Protein AF-0000000076753065 (afdb_homodimer)

Foldseek 3Di:
DDPVQLVLLLVLLVVLQVVLVVCLVPVPVLLVQLLVVLCVVCVVPVVRDNRSSVVSNVLSVLSNVLSVCSSVPHQLQVSLVSPLVSVVSSLQPDQPPPVPDDPVVSVVSVVSNVVNVVSNVSSVCSNPPPVPPPDVVNVVVVVVVVVVVVVVVVVVVVVVVVVVVVVVVVVVVVVVVVVVVVPPDD/DDPVQLVLLLVLLVVLQVVLVVCLVPVPVLLVQLLVVLCVVCVVPVVRDNRSSVVSNVLSVLSNVLSVCSSVPHQLQVSLVSPLVSVVSSLQPDQPPPVPDDPVVSVVSPVSNVVNVVSNVSSVCSNPPPVPCPDVVNVVVVVVVVVVVVVVVVVVVVVVVVVVVVVVVVVVVVVVVVVVVVPPDD

pLDDT: mean 75.49, std 18.06, range [36.44, 98.12]

Radius of gyration: 35.24 Å; Cα contacts (8 Å, |Δi|>4): 414; chains: 2; bounding box: 66×124×81 Å

InterPro domains:
  IPR032808 DoxX family [PF07681] (6-90)

Secondary structure (DSSP, 8-state):
--HHHHHHHHHHHHHHHHHHHHHHH-HHHHHHHHHHHHHHHHHH-TTS-S-HHHHHHHHHHHHHHHHHHHHTTSSHHHHHHHHHHHTIIIIIS-----TT--HHHHHHHHHHHHHHHHHHHHHHHHHH--TT---HHHHHHHHHHHHHHHHHHHHHHHHHHHHHHHHHHHHHHHHHHHHHHHHS--/--HHHHHHHHHHHHHHHHHHHHHHH-HHHHHHHHHHHHHHHHHH-TTS-S-HHHHHHHHHHHHHHHHHHHHTTSSHHHHHHHHHHHTIIIIIS-----TT--HHHHHHHHHHHHHHHHHHHHHHHHHH--TT---HHHHHHHHHHHHHHHHHHHHHHHHHHHHHHHHHHHHHHHHHHHHHHHHS--

Sequence (372 aa):
MTPVRFAARTLLGYTFVRGGYAALRDPGESAEAVRPLVERVANQFPSVPKDPTTVVRATAAVQILAGTALAFGRAPRLSALLLAGSLVPAGGILPHKSADASPETKARQRAEFEKNLAVLGGLVLAAVDTQGRPSISWRARRAAKSARKSTEYAAKSARKSTEHAAKSARKSTEHAAKLAREKLPVMTPVRFAARTLLGYTFVRGGYAALRDPGESAEAVRPLVERVANQFPSVPKDPTTVVRATAAVQILAGTALAFGRAPRLSALLLAGSLVPAGGILPHKSADASPETKARQRAEFEKNLAVLGGLVLAAVDTQGRPSISWRARRAAKSARKSTEYAAKSARKSTEHAAKSARKSTEHAAKLAREKLPV

Organism: NCBI:txid927661

Solvent-accessible surface area (backbone atoms only — not comparable to full-atom values): 18496 Å² total; per-residue (Å²): 123,53,70,67,57,39,51,17,30,30,33,36,12,46,33,35,26,52,50,14,50,49,33,62,75,50,37,65,67,57,16,64,66,23,34,68,58,34,51,54,44,24,72,75,36,76,87,43,72,75,44,34,53,58,51,44,42,53,45,16,53,47,22,32,53,28,13,51,30,26,29,70,60,47,58,32,46,61,19,26,50,54,45,52,58,49,42,56,63,73,45,32,72,56,76,74,74,54,87,80,56,51,73,65,56,51,52,50,51,51,51,46,24,35,50,43,38,17,35,43,13,19,32,50,46,47,35,65,53,56,64,86,53,49,57,74,56,40,52,46,43,47,49,44,45,49,46,44,47,48,47,46,49,48,48,49,50,48,49,49,52,51,51,50,49,49,52,49,51,52,50,51,49,52,51,50,50,52,51,51,60,65,66,45,73,128,123,54,70,67,57,41,51,18,30,30,32,37,12,46,33,35,26,52,51,14,50,52,34,61,75,50,36,64,68,57,17,65,66,23,32,66,58,36,53,54,46,24,72,74,37,75,85,43,71,75,44,34,54,58,50,44,41,51,44,16,51,47,22,33,52,27,15,52,31,26,29,70,59,47,56,31,45,60,18,26,50,53,46,51,58,48,41,56,65,72,43,31,73,56,73,75,75,54,87,80,56,51,71,64,54,52,52,50,52,50,50,46,24,34,51,42,38,17,34,42,13,21,31,50,47,46,34,64,54,56,66,85,55,49,58,75,56,37,53,46,43,46,50,44,45,50,48,44,48,48,46,46,49,48,47,49,48,49,50,49,51,50,50,51,51,50,51,51,50,52,50,52,50,52,50,50,51,52,52,50,60,64,67,46,71,127

Nearest PDB structures (foldseek):
  8qad-assembly1_A  TM=2.846E-01  e=5.645E+00  synthetic construct
  8qad-assembly1_A  TM=2.834E-01  e=5.286E+00  synthetic construct

Structure (mmCIF, N/CA/C/O backbone):
data_AF-0000000076753065-model_v1
#
loop_
_entity.id
_entity.type
_entity.pdbx_description
1 polymer 'Putative membrane protein'
#
loop_
_atom_site.group_PDB
_atom_site.id
_atom_site.type_symbol
_atom_site.label_atom_id
_atom_site.label_alt_id
_atom_site.label_comp_id
_atom_site.label_asym_id
_atom_site.label_entity_id
_atom_site.label_seq_id
_atom_site.pdbx_PDB_ins_code
_atom_site.Cartn_x
_atom_site.Cartn_y
_atom_site.Cartn_z
_atom_site.occupancy
_atom_site.B_iso_or_equiv
_atom_site.auth_seq_id
_atom_site.auth_comp_id
_atom_site.auth_asym_id
_atom_site.auth_atom_id
_atom_site.pdbx_PDB_model_num
ATOM 1 N N . MET A 1 1 ? 3.734 -12.461 -17.672 1 76.5 1 MET A N 1
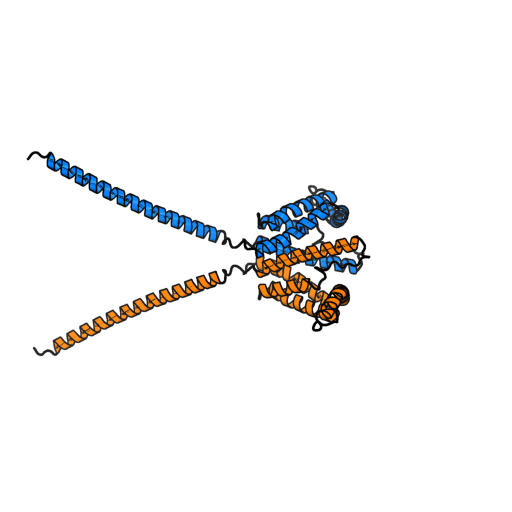ATOM 2 C CA . MET A 1 1 ? 3.025 -11.781 -16.594 1 76.5 1 MET A CA 1
ATOM 3 C C . MET A 1 1 ? 1.611 -11.406 -17.016 1 76.5 1 MET A C 1
ATOM 5 O O . MET A 1 1 ? 1.38 -11.07 -18.172 1 76.5 1 MET A O 1
ATOM 9 N N . THR A 1 2 ? 0.683 -11.594 -16.203 1 86.75 2 THR A N 1
ATOM 10 C CA . THR A 1 2 ? -0.692 -11.227 -16.516 1 86.75 2 THR A CA 1
ATOM 11 C C . THR A 1 2 ? -0.874 -9.711 -16.453 1 86.75 2 THR A C 1
ATOM 13 O O . THR A 1 2 ? -0.133 -9.023 -15.75 1 86.75 2 THR A O 1
ATOM 16 N N . PRO A 1 3 ? -1.809 -9.188 -17.219 1 91.62 3 PRO A N 1
ATOM 17 C CA . PRO A 1 3 ? -2.064 -7.746 -17.188 1 91.62 3 PRO A CA 1
ATOM 18 C C . PRO A 1 3 ? -2.402 -7.23 -15.797 1 91.62 3 PRO A C 1
ATOM 20 O O . PRO A 1 3 ? -2.047 -6.102 -15.445 1 91.62 3 PRO A O 1
ATOM 23 N N . VAL A 1 4 ? -3.117 -8.008 -15.055 1 91.31 4 VAL A N 1
ATOM 24 C CA . VAL A 1 4 ? -3.514 -7.594 -13.711 1 91.31 4 VAL A CA 1
ATOM 25 C C . VAL A 1 4 ? -2.275 -7.445 -12.828 1 91.31 4 VAL A C 1
ATOM 27 O O . VAL A 1 4 ? -2.162 -6.484 -12.062 1 91.31 4 VAL A O 1
ATOM 30 N N . ARG A 1 5 ? -1.361 -8.359 -12.945 1 90.25 5 ARG A N 1
ATOM 31 C CA . ARG A 1 5 ? -0.13 -8.297 -12.164 1 90.25 5 ARG A CA 1
ATOM 32 C C . ARG A 1 5 ? 0.736 -7.117 -12.609 1 90.25 5 ARG A C 1
ATOM 34 O O . ARG A 1 5 ? 1.355 -6.453 -11.773 1 90.25 5 ARG A O 1
ATOM 41 N N . PHE A 1 6 ? 0.744 -6.949 -13.891 1 91.56 6 PHE A N 1
ATOM 42 C CA . PHE A 1 6 ? 1.472 -5.801 -14.406 1 91.56 6 PHE A CA 1
ATOM 43 C C . PHE A 1 6 ? 0.87 -4.5 -13.891 1 91.56 6 PHE A C 1
ATOM 45 O O . PHE A 1 6 ? 1.598 -3.596 -13.469 1 91.56 6 PHE A O 1
ATOM 52 N N . ALA A 1 7 ? -0.456 -4.367 -13.891 1 95.31 7 ALA A N 1
ATOM 53 C CA . ALA A 1 7 ? -1.135 -3.172 -13.398 1 95.31 7 ALA A CA 1
ATOM 54 C C . ALA A 1 7 ? -0.849 -2.949 -11.914 1 95.31 7 ALA A C 1
ATOM 56 O O . ALA A 1 7 ? -0.597 -1.82 -11.484 1 95.31 7 ALA A O 1
ATOM 57 N N . ALA A 1 8 ? -0.896 -4.047 -11.203 1 95.56 8 ALA A N 1
ATOM 58 C CA . ALA A 1 8 ? -0.668 -3.967 -9.766 1 95.56 8 ALA A CA 1
ATOM 59 C C . ALA A 1 8 ? 0.748 -3.486 -9.461 1 95.56 8 ALA A C 1
ATOM 61 O O . ALA A 1 8 ? 0.94 -2.584 -8.641 1 95.56 8 ALA A O 1
ATOM 62 N N . ARG A 1 9 ? 1.733 -3.996 -10.125 1 95.19 9 ARG A N 1
ATOM 63 C CA . ARG A 1 9 ? 3.127 -3.621 -9.906 1 95.19 9 ARG A CA 1
ATOM 64 C C . ARG A 1 9 ? 3.389 -2.191 -10.367 1 95.19 9 ARG A C 1
ATOM 66 O O . ARG A 1 9 ? 4.188 -1.475 -9.758 1 95.19 9 ARG A O 1
ATOM 73 N N . THR A 1 10 ? 2.74 -1.887 -11.438 1 96.56 10 THR A N 1
ATOM 74 C CA . THR A 1 10 ? 2.891 -0.524 -11.938 1 96.56 10 THR A CA 1
ATOM 75 C C . THR A 1 10 ? 2.33 0.483 -10.938 1 96.56 10 THR A C 1
ATOM 77 O O . THR A 1 10 ? 2.914 1.55 -10.734 1 96.56 10 THR A O 1
ATOM 80 N N . LEU A 1 11 ? 1.157 0.172 -10.398 1 96.25 11 LEU A N 1
ATOM 81 C CA . LEU A 1 11 ? 0.579 1.056 -9.391 1 96.25 11 LEU A CA 1
ATOM 82 C C . LEU A 1 11 ? 1.528 1.228 -8.203 1 96.25 11 LEU A C 1
ATOM 84 O O . LEU A 1 11 ? 1.752 2.35 -7.742 1 96.25 11 LEU A O 1
ATOM 88 N N . LEU A 1 12 ? 2.107 0.085 -7.723 1 95.94 12 LEU A N 1
ATOM 89 C CA . LEU A 1 12 ? 3.062 0.116 -6.617 1 95.94 12 LEU A CA 1
ATOM 90 C C . LEU A 1 12 ? 4.309 0.909 -7 1 95.94 12 LEU A C 1
ATOM 92 O O . LEU A 1 12 ? 4.719 1.814 -6.27 1 95.94 12 LEU A O 1
ATOM 96 N N . GLY A 1 13 ? 4.879 0.553 -8.172 1 96.94 13 GLY A N 1
ATOM 97 C CA . GLY A 1 13 ? 6.098 1.203 -8.625 1 96.94 13 GLY A CA 1
ATOM 98 C C . GLY A 1 13 ? 5.922 2.686 -8.891 1 96.94 13 GLY A C 1
ATOM 99 O O . GLY A 1 13 ? 6.801 3.49 -8.578 1 96.94 13 GLY A O 1
ATOM 100 N N . TYR A 1 14 ? 4.797 3.059 -9.469 1 96.12 14 TYR A N 1
ATOM 101 C CA . TYR A 1 14 ? 4.508 4.438 -9.844 1 96.12 14 TYR A CA 1
ATOM 102 C C . TYR A 1 14 ? 4.562 5.355 -8.625 1 96.12 14 TYR A C 1
ATOM 104 O O . TYR A 1 14 ? 5.105 6.461 -8.695 1 96.12 14 TYR A O 1
ATOM 112 N N . THR A 1 15 ? 3.967 4.949 -7.547 1 94.19 15 THR A N 1
ATOM 113 C CA . THR A 1 15 ? 3.928 5.75 -6.328 1 94.19 15 THR A CA 1
ATOM 114 C C . THR A 1 15 ? 5.336 6.105 -5.867 1 94.19 15 THR A C 1
ATOM 116 O O . THR A 1 15 ? 5.602 7.246 -5.48 1 94.19 15 THR A O 1
ATOM 119 N N . PHE A 1 16 ? 6.242 5.145 -5.914 1 95.56 16 PHE A N 1
ATOM 120 C CA . PHE A 1 16 ? 7.613 5.383 -5.48 1 95.56 16 PHE A CA 1
ATOM 121 C C . PHE A 1 16 ? 8.359 6.234 -6.5 1 95.56 16 PHE A C 1
ATOM 123 O O . PHE A 1 16 ? 9.172 7.09 -6.125 1 95.56 16 PHE A O 1
ATOM 130 N N . VAL A 1 17 ? 8.125 5.996 -7.793 1 97 17 VAL A N 1
ATOM 131 C CA . VAL A 1 17 ? 8.781 6.77 -8.844 1 97 17 VAL A CA 1
ATOM 132 C C . VAL A 1 17 ? 8.367 8.234 -8.734 1 97 17 VAL A C 1
ATOM 134 O O . VAL A 1 17 ? 9.219 9.133 -8.781 1 97 17 VAL A O 1
ATOM 137 N N . ARG A 1 18 ? 7.105 8.492 -8.594 1 94.31 18 ARG A N 1
ATOM 138 C CA . ARG A 1 18 ? 6.609 9.859 -8.477 1 94.31 18 ARG A CA 1
ATOM 139 C C . ARG A 1 18 ? 7.137 10.523 -7.207 1 94.31 18 ARG A C 1
ATOM 141 O O . ARG A 1 18 ? 7.543 11.688 -7.238 1 94.31 18 ARG A O 1
ATOM 148 N N . GLY A 1 19 ? 7.031 9.836 -6.074 1 90.44 19 GLY A N 1
ATOM 149 C CA . GLY A 1 19 ? 7.574 10.359 -4.832 1 90.44 19 GLY A CA 1
ATOM 150 C C . GLY A 1 19 ? 9.055 10.672 -4.914 1 90.44 19 GLY A C 1
ATOM 151 O O . GLY A 1 19 ? 9.508 11.711 -4.434 1 90.44 19 GLY A O 1
ATOM 152 N N . GLY A 1 20 ? 9.766 9.695 -5.461 1 92.94 20 GLY A N 1
ATOM 153 C CA . GLY A 1 20 ? 11.188 9.938 -5.656 1 92.94 20 GLY A CA 1
ATOM 154 C C . GLY A 1 20 ? 11.477 11.141 -6.531 1 92.94 20 GLY A C 1
ATOM 155 O O . GLY A 1 20 ? 12.375 11.93 -6.23 1 92.94 20 GLY A O 1
ATOM 156 N N . TYR A 1 21 ? 10.758 11.281 -7.586 1 94.5 21 TYR A N 1
ATOM 157 C CA . TYR A 1 21 ? 10.93 12.422 -8.477 1 94.5 21 TYR A CA 1
ATOM 158 C C . TYR A 1 21 ? 10.656 13.734 -7.75 1 94.5 21 TYR A C 1
ATOM 160 O O . TYR A 1 21 ? 11.406 14.703 -7.898 1 94.5 21 TYR A O 1
ATOM 168 N N . ALA A 1 22 ? 9.562 13.789 -6.977 1 90.31 22 ALA A N 1
ATOM 169 C CA . ALA A 1 22 ? 9.219 14.984 -6.203 1 90.31 22 ALA A CA 1
ATOM 170 C C . ALA A 1 22 ? 10.328 15.328 -5.215 1 90.31 22 ALA A C 1
ATOM 172 O O . ALA A 1 22 ? 10.664 16.5 -5.031 1 90.31 22 ALA A O 1
ATOM 173 N N . ALA A 1 23 ? 10.828 14.297 -4.629 1 89.94 23 ALA A N 1
ATOM 174 C CA . ALA A 1 23 ? 11.883 14.508 -3.641 1 89.94 23 ALA A CA 1
ATOM 175 C C . ALA A 1 23 ? 13.156 15.031 -4.301 1 89.94 23 ALA A C 1
ATOM 177 O O . ALA A 1 23 ? 13.914 15.797 -3.693 1 89.94 23 ALA A O 1
ATOM 178 N N . LEU A 1 24 ? 13.445 14.609 -5.52 1 92.69 24 LEU A N 1
ATOM 179 C CA . LEU A 1 24 ? 14.617 15.094 -6.234 1 92.69 24 LEU A CA 1
ATOM 180 C C . LEU A 1 24 ? 14.445 16.562 -6.629 1 92.69 24 LEU A C 1
ATOM 182 O O . LEU A 1 24 ? 15.406 17.328 -6.617 1 92.69 24 LEU A O 1
ATOM 186 N N . ARG A 1 25 ? 13.211 16.938 -6.887 1 91.38 25 ARG A N 1
ATOM 187 C CA . ARG A 1 25 ? 12.93 18.312 -7.312 1 91.38 25 ARG A CA 1
ATOM 188 C C . ARG A 1 25 ? 12.953 19.266 -6.129 1 91.38 25 ARG A C 1
ATOM 190 O O . ARG A 1 25 ? 13.406 20.406 -6.254 1 91.38 25 ARG A O 1
ATOM 197 N N . ASP A 1 26 ? 12.422 18.844 -4.988 1 89.62 26 ASP A N 1
ATOM 198 C CA . ASP A 1 26 ? 12.391 19.641 -3.766 1 89.62 26 ASP A CA 1
ATOM 199 C C . ASP A 1 26 ? 12.734 18.781 -2.547 1 89.62 26 ASP A C 1
ATOM 201 O O . ASP A 1 26 ? 11.844 18.359 -1.811 1 89.62 26 ASP A O 1
ATOM 205 N N . PRO A 1 27 ? 14.023 18.688 -2.336 1 89.19 27 PRO A N 1
ATOM 206 C CA . PRO A 1 27 ? 14.438 17.797 -1.257 1 89.19 27 PRO A CA 1
ATOM 207 C C . PRO A 1 27 ? 14.281 18.422 0.126 1 89.19 27 PRO A C 1
ATOM 209 O O . PRO A 1 27 ? 14.422 17.734 1.141 1 89.19 27 PRO A O 1
ATOM 212 N N . GLY A 1 28 ? 14.008 19.766 0.18 1 84.38 28 GLY A N 1
ATOM 213 C CA . GLY A 1 28 ? 14.008 20.5 1.437 1 84.38 28 GLY A CA 1
ATOM 214 C C . GLY A 1 28 ? 13.055 19.922 2.467 1 84.38 28 GLY A C 1
ATOM 215 O O . GLY A 1 28 ? 13.461 19.609 3.59 1 84.38 28 GLY A O 1
ATOM 216 N N . GLU A 1 29 ? 11.828 19.719 2.059 1 79.75 29 GLU A N 1
ATOM 217 C CA . GLU A 1 29 ? 10.812 19.219 2.982 1 79.75 29 GLU A CA 1
ATOM 218 C C . GLU A 1 29 ? 11.141 17.797 3.434 1 79.75 29 GLU A C 1
ATOM 220 O O . GLU A 1 29 ? 11.047 17.469 4.621 1 79.75 29 GLU A O 1
ATOM 225 N N . SER A 1 30 ? 11.562 17.016 2.512 1 82.75 30 SER A N 1
ATOM 226 C CA . SER A 1 30 ? 11.906 15.633 2.834 1 82.75 30 SER A CA 1
ATOM 227 C C . SER A 1 30 ? 13.156 15.562 3.705 1 82.75 30 SER A C 1
ATOM 229 O O . SER A 1 30 ? 13.25 14.727 4.602 1 82.75 30 SER A O 1
ATOM 231 N N . ALA A 1 31 ? 14.055 16.438 3.41 1 86.19 31 ALA A N 1
ATOM 232 C CA . ALA A 1 31 ? 15.297 16.453 4.18 1 86.19 31 ALA A CA 1
ATOM 233 C C . ALA A 1 31 ? 15.031 16.828 5.641 1 86.19 31 ALA A C 1
ATOM 235 O O . ALA A 1 31 ? 15.641 16.25 6.551 1 86.19 31 ALA A O 1
ATOM 236 N N . GLU A 1 32 ? 14.18 17.781 5.84 1 81.88 32 GLU A N 1
ATOM 237 C CA . GLU A 1 32 ? 13.828 18.188 7.203 1 81.88 32 GLU A CA 1
ATOM 238 C C . GLU A 1 32 ? 13.141 17.047 7.949 1 81.88 32 GLU A C 1
ATOM 240 O O . GLU A 1 32 ? 13.375 16.859 9.148 1 81.88 32 GLU A O 1
ATOM 245 N N . ALA A 1 33 ? 12.383 16.297 7.215 1 76.75 33 ALA A N 1
ATOM 246 C CA . ALA A 1 33 ? 11.617 15.219 7.832 1 76.75 33 ALA A CA 1
ATOM 247 C C . ALA A 1 33 ? 12.523 14.07 8.258 1 76.75 33 ALA A C 1
ATOM 249 O O . ALA A 1 33 ? 12.266 13.398 9.258 1 76.75 33 ALA A O 1
ATOM 250 N N . VAL A 1 34 ? 13.602 13.883 7.566 1 82.25 34 VAL A N 1
ATOM 251 C CA . VAL A 1 34 ? 14.414 12.703 7.836 1 82.25 34 VAL A CA 1
ATOM 252 C C . VAL A 1 34 ? 15.625 13.094 8.68 1 82.25 34 VAL A C 1
ATOM 254 O O . VAL A 1 34 ? 16.391 12.234 9.117 1 82.25 34 VAL A O 1
ATOM 257 N N . ARG A 1 35 ? 15.789 14.32 8.922 1 83.19 35 ARG A N 1
ATOM 258 C CA . ARG A 1 35 ? 16.969 14.828 9.609 1 83.19 35 ARG A CA 1
ATOM 259 C C . ARG A 1 35 ? 17.203 14.102 10.922 1 83.19 35 ARG A C 1
ATOM 261 O O . ARG A 1 35 ? 18.312 13.656 11.203 1 83.19 35 ARG A O 1
ATOM 268 N N . PRO A 1 36 ? 16.172 13.93 11.719 1 78.38 36 PRO A N 1
ATOM 269 C CA . PRO A 1 36 ? 16.422 13.258 12.992 1 78.38 36 PRO A CA 1
ATOM 270 C C . PRO A 1 36 ? 16.922 11.82 12.812 1 78.38 36 PRO A C 1
ATOM 272 O O . PRO A 1 36 ? 17.781 11.367 13.57 1 78.38 36 PRO A O 1
ATOM 275 N N . LEU A 1 37 ? 16.359 11.141 11.891 1 77.19 37 LEU A N 1
ATOM 276 C CA . LEU A 1 37 ? 16.781 9.766 11.641 1 77.19 37 LEU A CA 1
ATOM 277 C C . LEU A 1 37 ? 18.203 9.727 11.094 1 77.19 37 LEU A C 1
ATOM 279 O O . LEU A 1 37 ? 19 8.875 11.492 1 77.19 37 LEU A O 1
ATOM 283 N N . VAL A 1 38 ? 18.484 10.617 10.219 1 80.94 38 VAL A N 1
ATOM 284 C CA . VAL A 1 38 ? 19.812 10.664 9.609 1 80.94 38 VAL A CA 1
ATOM 285 C C . VAL A 1 38 ? 20.859 10.938 10.688 1 80.94 38 VAL A C 1
ATOM 287 O O . VAL A 1 38 ? 21.922 10.32 10.695 1 80.94 38 VAL A O 1
ATOM 290 N N . GLU A 1 39 ? 20.562 11.828 11.547 1 79.81 39 GLU A N 1
ATOM 291 C CA . GLU A 1 39 ? 21.484 12.172 12.625 1 79.81 39 GLU A CA 1
ATOM 292 C C . GLU A 1 39 ? 21.703 10.984 13.562 1 79.81 39 GLU A C 1
ATOM 294 O O . GLU A 1 39 ? 22.828 10.734 14.008 1 79.81 39 GLU A O 1
ATOM 299 N N . ARG A 1 40 ? 20.656 10.273 13.844 1 76.62 40 ARG A N 1
ATOM 300 C CA . ARG A 1 40 ? 20.766 9.125 14.734 1 76.62 40 ARG A CA 1
ATOM 301 C C . ARG A 1 40 ? 21.625 8.031 14.117 1 76.62 40 ARG A C 1
ATOM 303 O O . ARG A 1 40 ? 22.469 7.441 14.797 1 76.62 40 ARG A O 1
ATOM 310 N N . VAL A 1 41 ? 21.312 7.828 12.883 1 75.75 41 VAL A N 1
ATOM 311 C CA . VAL A 1 41 ? 22.016 6.754 12.203 1 75.75 41 VAL A CA 1
ATOM 312 C C . VAL A 1 41 ? 23.469 7.164 11.969 1 75.75 41 VAL A C 1
ATOM 314 O O . VAL A 1 41 ? 24.375 6.336 12.078 1 75.75 41 VAL A O 1
ATOM 317 N N . ALA A 1 42 ? 23.656 8.391 11.625 1 76.88 42 ALA A N 1
ATOM 318 C CA . ALA A 1 42 ? 25 8.891 11.391 1 76.88 42 ALA A CA 1
ATOM 319 C C . ALA A 1 42 ? 25.859 8.773 12.656 1 76.88 42 ALA A C 1
ATOM 321 O O . ALA A 1 42 ? 27.062 8.57 12.57 1 76.88 42 ALA A O 1
ATOM 322 N N . ASN A 1 43 ? 25.172 8.992 13.742 1 77.25 43 ASN A N 1
ATOM 323 C CA . ASN A 1 43 ? 25.891 8.867 15 1 77.25 43 ASN A CA 1
ATOM 324 C C . ASN A 1 43 ? 26.312 7.426 15.266 1 77.25 43 ASN A C 1
ATOM 326 O O . ASN A 1 43 ? 27.359 7.18 15.867 1 77.25 43 ASN A O 1
ATOM 330 N N . GLN A 1 44 ? 25.469 6.508 14.75 1 72.5 44 GLN A N 1
ATOM 331 C CA . GLN A 1 44 ? 25.75 5.098 14.992 1 72.5 44 GLN A CA 1
ATOM 332 C C . GLN A 1 44 ? 26.656 4.527 13.898 1 72.5 44 GLN A C 1
ATOM 334 O O . GLN A 1 44 ? 27.453 3.623 14.156 1 72.5 44 GLN A O 1
ATOM 339 N N . PHE A 1 45 ? 26.359 5.035 12.711 1 69.69 45 PHE A N 1
ATOM 340 C CA . PHE A 1 45 ? 27.141 4.543 11.586 1 69.69 45 PHE A CA 1
ATOM 341 C C . PHE A 1 45 ? 27.844 5.691 10.867 1 69.69 45 PHE A C 1
ATOM 343 O O . PHE A 1 45 ? 27.234 6.355 10.023 1 69.69 45 PHE A O 1
ATOM 350 N N . PRO A 1 46 ? 29.094 5.867 11.109 1 68.75 46 PRO A N 1
ATOM 351 C CA . PRO A 1 46 ? 29.828 7 10.547 1 68.75 46 PRO A CA 1
ATOM 352 C C . PRO A 1 46 ? 29.922 6.941 9.023 1 68.75 46 PRO A C 1
ATOM 354 O O . PRO A 1 46 ? 30.188 7.961 8.383 1 68.75 46 PRO A O 1
ATOM 357 N N . SER A 1 47 ? 29.688 5.867 8.461 1 69.19 47 SER A N 1
ATOM 358 C CA . SER A 1 47 ? 29.844 5.742 7.02 1 69.19 47 SER A CA 1
ATOM 359 C C . SER A 1 47 ? 28.609 6.277 6.285 1 69.19 47 SER A C 1
ATOM 361 O O . SER A 1 47 ? 28.609 6.379 5.055 1 69.19 47 SER A O 1
ATOM 363 N N . VAL A 1 48 ? 27.594 6.629 7.027 1 63.38 48 VAL A N 1
ATOM 364 C CA . VAL A 1 48 ? 26.375 7.125 6.414 1 63.38 48 VAL A CA 1
ATOM 365 C C . VAL A 1 48 ? 26.469 8.641 6.219 1 63.38 48 VAL A C 1
ATOM 367 O O . VAL A 1 48 ? 26.969 9.352 7.094 1 63.38 48 VAL A O 1
ATOM 370 N N . PRO A 1 49 ? 26.188 9.086 4.969 1 65.75 49 PRO A N 1
ATOM 371 C CA . PRO A 1 49 ? 26.203 10.539 4.758 1 65.75 49 PRO A CA 1
ATOM 372 C C . PRO A 1 49 ? 25.422 11.297 5.82 1 65.75 49 PRO A C 1
ATOM 374 O O . PRO A 1 49 ? 24.328 10.875 6.195 1 65.75 49 PRO A O 1
ATOM 377 N N . LYS A 1 50 ? 26.016 12.305 6.316 1 74.56 50 LYS A N 1
ATOM 378 C CA . LYS A 1 50 ? 25.469 13.07 7.426 1 74.56 50 LYS A CA 1
ATOM 379 C C . LYS A 1 50 ? 24.516 14.156 6.922 1 74.56 50 LYS A C 1
ATOM 381 O O . LYS A 1 50 ? 23.781 14.758 7.707 1 74.56 50 LYS A O 1
ATOM 386 N N . ASP A 1 51 ? 24.453 14.266 5.605 1 86.5 51 ASP A N 1
ATOM 387 C CA . ASP A 1 51 ? 23.609 15.32 5.07 1 86.5 51 ASP A CA 1
ATOM 388 C C . ASP A 1 51 ? 22.234 14.781 4.676 1 86.5 51 ASP A C 1
ATOM 390 O O . ASP A 1 51 ? 22.125 13.938 3.783 1 86.5 51 ASP A O 1
ATOM 394 N N . PRO A 1 52 ? 21.297 15.266 5.266 1 88.56 52 PRO A N 1
ATOM 395 C CA . PRO A 1 52 ? 19.938 14.789 4.977 1 88.56 52 PRO A CA 1
ATOM 396 C C . PRO A 1 52 ? 19.562 14.945 3.508 1 88.56 52 PRO A C 1
ATOM 398 O O . PRO A 1 52 ? 18.828 14.109 2.967 1 88.56 52 PRO A O 1
ATOM 401 N N . THR A 1 53 ? 20.047 15.961 2.947 1 91.06 53 THR A N 1
ATOM 402 C CA . THR A 1 53 ? 19.703 16.188 1.544 1 91.06 53 THR A CA 1
ATOM 403 C C . THR A 1 53 ? 20.297 15.086 0.666 1 91.06 53 THR A C 1
ATOM 405 O O . THR A 1 53 ? 19.656 14.617 -0.271 1 91.06 53 THR A O 1
ATOM 408 N N . THR A 1 54 ? 21.469 14.711 0.978 1 90.62 54 THR A N 1
ATOM 409 C CA . THR A 1 54 ? 22.109 13.641 0.216 1 90.62 54 THR A CA 1
ATOM 410 C C . THR A 1 54 ? 21.375 12.32 0.417 1 90.62 54 THR A C 1
ATOM 412 O O . THR A 1 54 ? 21.219 11.539 -0.527 1 90.62 54 THR A O 1
ATOM 415 N N . VAL A 1 55 ? 21 12.055 1.605 1 89.44 55 VAL A N 1
ATOM 416 C CA . VAL A 1 55 ? 20.281 10.82 1.911 1 89.44 55 VAL A CA 1
ATOM 417 C C . VAL A 1 55 ? 18.953 10.797 1.156 1 89.44 55 VAL A C 1
ATOM 419 O O . VAL A 1 55 ? 18.578 9.766 0.581 1 89.44 55 VAL A O 1
ATOM 422 N N . VAL A 1 56 ? 18.234 11.93 1.109 1 91.31 56 VAL A N 1
ATOM 423 C CA . VAL A 1 56 ? 16.953 12.039 0.42 1 91.31 56 VAL A CA 1
ATOM 424 C C . VAL A 1 56 ? 17.156 11.82 -1.078 1 91.31 56 VAL A C 1
ATOM 426 O O . VAL A 1 56 ? 16.375 11.102 -1.716 1 91.31 56 VAL A O 1
ATOM 429 N N . ARG A 1 57 ? 18.203 12.375 -1.631 1 93.56 57 ARG A N 1
ATOM 430 C CA . ARG A 1 57 ? 18.453 12.242 -3.062 1 93.56 57 ARG A CA 1
ATOM 431 C C . ARG A 1 57 ? 18.812 10.805 -3.426 1 93.56 57 ARG A C 1
ATOM 433 O O . ARG A 1 57 ? 18.391 10.297 -4.469 1 93.56 57 ARG A O 1
ATOM 440 N N . ALA A 1 58 ? 19.641 10.219 -2.594 1 92.94 58 ALA A N 1
ATOM 441 C CA . ALA A 1 58 ? 20 8.82 -2.826 1 92.94 58 ALA A CA 1
ATOM 442 C C . ALA A 1 58 ? 18.766 7.918 -2.75 1 92.94 58 ALA A C 1
ATOM 444 O O . ALA A 1 58 ? 18.594 7.035 -3.59 1 92.94 58 ALA A O 1
ATOM 445 N N . THR A 1 59 ? 18 8.133 -1.733 1 93.5 59 THR A N 1
ATOM 446 C CA . THR A 1 59 ? 16.766 7.355 -1.571 1 93.5 59 THR A CA 1
ATOM 447 C C . THR A 1 59 ? 15.836 7.566 -2.76 1 93.5 59 THR A C 1
ATOM 449 O O . THR A 1 59 ? 15.227 6.613 -3.25 1 93.5 59 THR A O 1
ATOM 452 N N . ALA A 1 60 ? 15.727 8.805 -3.184 1 95.31 60 ALA A N 1
ATOM 453 C CA . ALA A 1 60 ? 14.891 9.133 -4.336 1 95.31 60 ALA A CA 1
ATOM 454 C C . ALA A 1 60 ? 15.359 8.383 -5.582 1 95.31 60 ALA A C 1
ATOM 456 O O . ALA A 1 60 ? 14.539 7.855 -6.336 1 95.31 60 ALA A O 1
ATOM 457 N N . ALA A 1 61 ? 16.656 8.367 -5.777 1 96.5 61 ALA A N 1
ATOM 458 C CA . ALA A 1 61 ? 17.203 7.645 -6.922 1 96.5 61 ALA A CA 1
ATOM 459 C C . ALA A 1 61 ? 16.844 6.164 -6.863 1 96.5 61 ALA A C 1
ATOM 461 O O . ALA A 1 61 ? 16.469 5.57 -7.875 1 96.5 61 ALA A O 1
ATOM 462 N N . VAL A 1 62 ? 16.953 5.59 -5.707 1 96.19 62 VAL A N 1
ATOM 463 C CA . VAL A 1 62 ? 16.594 4.188 -5.504 1 96.19 62 VAL A CA 1
ATOM 464 C C . VAL A 1 62 ? 15.117 3.986 -5.801 1 96.19 62 VAL A C 1
ATOM 466 O O . VAL A 1 62 ? 14.734 3.018 -6.461 1 96.19 62 VAL A O 1
ATOM 469 N N . GLN A 1 63 ? 14.328 4.922 -5.273 1 96.94 63 GLN A N 1
ATOM 470 C CA . GLN A 1 63 ? 12.891 4.812 -5.48 1 96.94 63 GLN A CA 1
ATOM 471 C C . GLN A 1 63 ? 12.539 4.859 -6.965 1 96.94 63 GLN A C 1
ATOM 473 O O . GLN A 1 63 ? 11.719 4.07 -7.441 1 96.94 63 GLN A O 1
ATOM 478 N N . ILE A 1 64 ? 13.133 5.723 -7.699 1 97.56 64 ILE A N 1
ATOM 479 C CA . ILE A 1 64 ? 12.852 5.867 -9.125 1 97.56 64 ILE A CA 1
ATOM 480 C C . ILE A 1 64 ? 13.32 4.621 -9.875 1 97.56 64 ILE A C 1
ATOM 482 O O . ILE A 1 64 ? 12.57 4.059 -10.68 1 97.56 64 ILE A O 1
ATOM 486 N N . LEU A 1 65 ? 14.516 4.129 -9.578 1 98.12 65 LEU A N 1
ATOM 487 C CA . LEU A 1 65 ? 15.086 2.984 -10.289 1 98.12 65 LEU A CA 1
ATOM 488 C C . LEU A 1 65 ? 14.344 1.7 -9.922 1 98.12 65 LEU A C 1
ATOM 490 O O . LEU A 1 65 ? 13.922 0.951 -10.805 1 98.12 65 LEU A O 1
ATOM 494 N N . ALA A 1 66 ? 14.211 1.501 -8.711 1 97.88 66 ALA A N 1
ATOM 495 C CA . ALA A 1 66 ? 13.578 0.27 -8.25 1 97.88 66 ALA A CA 1
ATOM 496 C C . ALA A 1 66 ? 12.078 0.276 -8.562 1 97.88 66 ALA A C 1
ATOM 498 O O . ALA A 1 66 ? 11.5 -0.767 -8.875 1 97.88 66 ALA A O 1
ATOM 499 N N . GLY A 1 67 ? 11.453 1.469 -8.375 1 97.88 67 GLY A N 1
ATOM 500 C CA . GLY A 1 67 ? 10.055 1.572 -8.758 1 97.88 67 GLY A CA 1
ATOM 501 C C . GLY A 1 67 ? 9.805 1.261 -10.219 1 97.88 67 GLY A C 1
ATOM 502 O O . GLY A 1 67 ? 8.844 0.568 -10.555 1 97.88 67 GLY A O 1
ATOM 503 N N . THR A 1 68 ? 10.664 1.762 -11.086 1 97.62 68 THR A N 1
ATOM 504 C CA . THR A 1 68 ? 10.562 1.502 -12.516 1 97.62 68 THR A CA 1
ATOM 505 C C . THR A 1 68 ? 10.797 0.024 -12.82 1 97.62 68 THR A C 1
ATOM 507 O O . THR A 1 68 ? 10.07 -0.579 -13.609 1 97.62 68 THR A O 1
ATOM 510 N N . ALA A 1 69 ? 11.781 -0.526 -12.172 1 96.94 69 ALA A N 1
ATOM 511 C CA . ALA A 1 69 ? 12.07 -1.944 -12.375 1 96.94 69 ALA A CA 1
ATOM 512 C C . ALA A 1 69 ? 10.891 -2.809 -11.93 1 96.94 69 ALA A C 1
ATOM 514 O O . ALA A 1 69 ? 10.531 -3.775 -12.609 1 96.94 69 ALA A O 1
ATOM 515 N N . LEU A 1 70 ? 10.281 -2.5 -10.812 1 96 70 LEU A N 1
ATOM 516 C CA . LEU A 1 70 ? 9.148 -3.258 -10.297 1 96 70 LEU A CA 1
ATOM 517 C C . LEU A 1 70 ? 7.973 -3.197 -11.273 1 96 70 LEU A C 1
ATOM 519 O O . LEU A 1 70 ? 7.32 -4.211 -11.531 1 96 70 LEU A O 1
ATOM 523 N N . ALA A 1 71 ? 7.727 -1.999 -11.766 1 94.62 71 ALA A N 1
ATOM 524 C CA . ALA A 1 71 ? 6.617 -1.808 -12.695 1 94.62 71 ALA A CA 1
ATOM 525 C C . ALA A 1 71 ? 6.754 -2.721 -13.914 1 94.62 71 ALA A C 1
ATOM 527 O O . ALA A 1 71 ? 5.762 -3.264 -14.406 1 94.62 71 ALA A O 1
ATOM 528 N N . PHE A 1 72 ? 7.969 -3 -14.297 1 93.31 72 PHE A N 1
ATOM 529 C CA . PHE A 1 72 ? 8.195 -3.801 -15.492 1 93.31 72 PHE A CA 1
ATOM 530 C C . PHE A 1 72 ? 8.484 -5.254 -15.125 1 93.31 72 PHE A C 1
ATOM 532 O O . PHE A 1 72 ? 8.719 -6.086 -16 1 93.31 72 PHE A O 1
ATOM 539 N N . GLY A 1 73 ? 8.469 -5.547 -13.969 1 89.31 73 GLY A N 1
ATOM 540 C CA . GLY A 1 73 ? 8.648 -6.918 -13.516 1 89.31 73 GLY A CA 1
ATOM 541 C C . GLY A 1 73 ? 10.086 -7.379 -13.562 1 89.31 73 GLY A C 1
ATOM 542 O O . GLY A 1 73 ? 10.359 -8.578 -13.633 1 89.31 73 GLY A O 1
ATOM 543 N N . ARG A 1 74 ? 10.945 -6.395 -13.625 1 89.56 74 ARG A N 1
ATOM 544 C CA . ARG A 1 74 ? 12.359 -6.727 -13.633 1 89.56 74 ARG A CA 1
ATOM 545 C C . ARG A 1 74 ? 12.898 -6.879 -12.211 1 89.56 74 ARG A C 1
ATOM 547 O O . ARG A 1 74 ? 12.891 -5.918 -11.438 1 89.56 74 ARG A O 1
ATOM 554 N N . ALA A 1 75 ? 13.305 -8.047 -11.82 1 93.38 75 ALA A N 1
ATOM 555 C CA . ALA A 1 75 ? 13.867 -8.367 -10.508 1 93.38 75 ALA A CA 1
ATOM 556 C C . ALA A 1 75 ? 12.914 -7.941 -9.398 1 93.38 75 ALA A C 1
ATOM 558 O O . ALA A 1 75 ? 13.281 -7.168 -8.516 1 93.38 75 ALA A O 1
ATOM 559 N N . PRO A 1 76 ? 11.695 -8.492 -9.391 1 91.5 76 PRO A N 1
ATOM 560 C CA . PRO A 1 76 ? 10.68 -8.031 -8.445 1 91.5 76 PRO A CA 1
ATOM 561 C C . PRO A 1 76 ? 11.125 -8.195 -6.988 1 91.5 76 PRO A C 1
ATOM 563 O O . PRO A 1 76 ? 10.797 -7.352 -6.148 1 91.5 76 PRO A O 1
ATOM 566 N N . ARG A 1 77 ? 11.859 -9.219 -6.699 1 93.06 77 ARG A N 1
ATOM 567 C CA . ARG A 1 77 ? 12.289 -9.422 -5.32 1 93.06 77 ARG A CA 1
ATOM 568 C C . ARG A 1 77 ? 13.273 -8.344 -4.891 1 93.06 77 ARG A C 1
ATOM 570 O O . ARG A 1 77 ? 13.117 -7.746 -3.822 1 93.06 77 ARG A O 1
ATOM 577 N N . LEU A 1 78 ? 14.211 -8.086 -5.719 1 95.25 78 LEU A N 1
ATOM 578 C CA . LEU A 1 78 ? 15.195 -7.062 -5.395 1 95.25 78 LEU A CA 1
ATOM 579 C C . LEU A 1 78 ? 14.562 -5.676 -5.371 1 95.25 78 LEU A C 1
ATOM 581 O O . LEU A 1 78 ? 14.852 -4.871 -4.484 1 95.25 78 LEU A O 1
ATOM 585 N N . SER A 1 79 ? 13.758 -5.371 -6.414 1 97.31 79 SER A N 1
ATOM 586 C CA . SER A 1 79 ? 13.086 -4.078 -6.48 1 97.31 79 SER A CA 1
ATOM 587 C C . SER A 1 79 ? 12.219 -3.842 -5.254 1 97.31 79 SER A C 1
ATOM 589 O O . SER A 1 79 ? 12.273 -2.77 -4.645 1 97.31 79 SER A O 1
ATOM 591 N N . ALA A 1 80 ? 11.461 -4.863 -4.875 1 96.69 80 ALA A N 1
ATOM 592 C CA . ALA A 1 80 ? 10.586 -4.758 -3.713 1 96.69 80 ALA A CA 1
ATOM 593 C C . ALA A 1 80 ? 11.391 -4.543 -2.434 1 96.69 80 ALA A C 1
ATOM 595 O O . ALA A 1 80 ? 10.992 -3.752 -1.571 1 96.69 80 ALA A O 1
ATOM 596 N N . LEU A 1 81 ? 12.492 -5.211 -2.27 1 94.62 81 LEU A N 1
ATOM 597 C CA . LEU A 1 81 ? 13.344 -5.07 -1.094 1 94.62 81 LEU A CA 1
ATOM 598 C C . LEU A 1 81 ? 13.93 -3.662 -1.014 1 94.62 81 LEU A C 1
ATOM 600 O O . LEU A 1 81 ? 13.977 -3.064 0.064 1 94.62 81 LEU A O 1
ATOM 604 N N . LEU A 1 82 ? 14.383 -3.17 -2.115 1 96.38 82 LEU A N 1
ATOM 605 C CA . LEU A 1 82 ? 14.945 -1.825 -2.162 1 96.38 82 LEU A CA 1
ATOM 606 C C . LEU A 1 82 ? 13.883 -0.781 -1.831 1 96.38 82 LEU A C 1
ATOM 608 O O . LEU A 1 82 ? 14.148 0.156 -1.072 1 96.38 82 LEU A O 1
ATOM 612 N N . LEU A 1 83 ? 12.742 -0.965 -2.387 1 96.25 83 LEU A N 1
ATOM 613 C CA . LEU A 1 83 ? 11.656 -0.028 -2.115 1 96.25 83 LEU A CA 1
ATOM 614 C C . LEU A 1 83 ? 11.203 -0.125 -0.661 1 96.25 83 LEU A C 1
ATOM 616 O O . LEU A 1 83 ? 10.93 0.893 -0.023 1 96.25 83 LEU A O 1
ATOM 620 N N . ALA A 1 84 ? 11.094 -1.383 -0.155 1 94.38 84 ALA A N 1
ATOM 621 C CA . ALA A 1 84 ? 10.781 -1.565 1.26 1 94.38 84 ALA A CA 1
ATOM 622 C C . ALA A 1 84 ? 11.797 -0.85 2.146 1 94.38 84 ALA A C 1
ATOM 624 O O . ALA A 1 84 ? 11.422 -0.177 3.109 1 94.38 84 ALA A O 1
ATOM 625 N N . GLY A 1 85 ? 13.078 -0.974 1.847 1 92.44 85 GLY A N 1
ATOM 626 C CA . GLY A 1 85 ? 14.133 -0.298 2.588 1 92.44 85 GLY A CA 1
ATOM 627 C C . GLY A 1 85 ? 14.016 1.214 2.541 1 92.44 85 GLY A C 1
ATOM 628 O O . GLY A 1 85 ? 14.383 1.899 3.498 1 92.44 85 GLY A O 1
ATOM 629 N N . SER A 1 86 ? 13.453 1.766 1.465 1 91.75 86 SER A N 1
ATOM 630 C CA . SER A 1 86 ? 13.352 3.211 1.286 1 91.75 86 SER A CA 1
ATOM 631 C C . SER A 1 86 ? 12.258 3.797 2.176 1 91.75 86 SER A C 1
ATOM 633 O O . SER A 1 86 ? 12.188 5.016 2.359 1 91.75 86 SER A O 1
ATOM 635 N N . LEU A 1 87 ? 11.32 2.92 2.611 1 87.75 87 LEU A N 1
ATOM 636 C CA . LEU A 1 87 ? 10.258 3.389 3.492 1 87.75 87 LEU A CA 1
ATOM 637 C C . LEU A 1 87 ? 10.82 3.771 4.859 1 87.75 87 LEU A C 1
ATOM 639 O O . LEU A 1 87 ? 10.172 4.5 5.617 1 87.75 87 LEU A O 1
ATOM 643 N N . VAL A 1 88 ? 11.969 3.277 5.246 1 79 88 VAL A N 1
ATOM 644 C CA . VAL A 1 88 ? 12.555 3.514 6.562 1 79 88 VAL A CA 1
ATOM 645 C C . VAL A 1 88 ? 12.867 4.996 6.73 1 79 88 VAL A C 1
ATOM 647 O O . VAL A 1 88 ? 12.438 5.625 7.699 1 79 88 VAL A O 1
ATOM 650 N N . PRO A 1 89 ? 13.672 5.637 5.852 1 70.38 89 PRO A N 1
ATOM 651 C CA . PRO A 1 89 ? 13.953 7.066 6.027 1 70.38 89 PRO A CA 1
ATOM 652 C C . PRO A 1 89 ? 12.719 7.941 5.828 1 70.38 89 PRO A C 1
ATOM 654 O O . PRO A 1 89 ? 12.703 9.094 6.277 1 70.38 89 PRO A O 1
ATOM 657 N N . ALA A 1 90 ? 11.672 7.609 4.984 1 59.16 90 ALA A N 1
ATOM 658 C CA . ALA A 1 90 ? 10.484 8.414 4.711 1 59.16 90 ALA A CA 1
ATOM 659 C C . ALA A 1 90 ? 9.602 8.539 5.949 1 59.16 90 ALA A C 1
ATOM 661 O O . ALA A 1 90 ? 8.633 9.289 5.957 1 59.16 90 ALA A O 1
ATOM 662 N N . GLY A 1 91 ? 10.039 8.328 7.09 1 57.22 91 GLY A N 1
ATOM 663 C CA . GLY A 1 91 ? 9.273 8.586 8.305 1 57.22 91 GLY A CA 1
ATOM 664 C C . GLY A 1 91 ? 8.422 7.402 8.727 1 57.22 91 GLY A C 1
ATOM 665 O O . GLY A 1 91 ? 7.609 7.52 9.648 1 57.22 91 GLY A O 1
ATOM 666 N N . GLY A 1 92 ? 8.281 6.523 7.84 1 52.38 92 GLY A N 1
ATOM 667 C CA . GLY A 1 92 ? 7.211 5.562 8.055 1 52.38 92 GLY A CA 1
ATOM 668 C C . GLY A 1 92 ? 7.262 4.898 9.414 1 52.38 92 GLY A C 1
ATOM 669 O O . GLY A 1 92 ? 6.242 4.438 9.93 1 52.38 92 GLY A O 1
ATOM 670 N N . ILE A 1 93 ? 8.43 4.551 9.984 1 46.91 93 ILE A N 1
ATOM 671 C CA . ILE A 1 93 ? 8.453 3.758 11.203 1 46.91 93 ILE A CA 1
ATOM 672 C C . ILE A 1 93 ? 8.625 4.676 12.414 1 46.91 93 ILE A C 1
ATOM 674 O O . ILE A 1 93 ? 8.375 4.27 13.547 1 46.91 93 ILE A O 1
ATOM 678 N N . LEU A 1 94 ? 9.172 5.789 12.289 1 45.34 94 LEU A N 1
ATOM 679 C CA . LEU A 1 94 ? 9.594 6.402 13.539 1 45.34 94 LEU A CA 1
ATOM 680 C C . LEU A 1 94 ? 8.586 7.449 14 1 45.34 94 LEU A C 1
ATOM 682 O O . LEU A 1 94 ? 8.219 8.344 13.234 1 45.34 94 LEU A O 1
ATOM 686 N N . PRO A 1 95 ? 7.68 7.188 14.992 1 45.91 95 PRO A N 1
ATOM 687 C CA . PRO A 1 95 ? 6.922 8.234 15.688 1 45.91 95 PRO A CA 1
ATOM 688 C C . PRO A 1 95 ? 7.746 9.492 15.938 1 45.91 95 PRO A C 1
ATOM 690 O O . PRO A 1 95 ? 8.922 9.406 16.297 1 45.91 95 PRO A O 1
ATOM 693 N N . HIS A 1 96 ? 7.805 10.398 15.141 1 47.16 96 HIS A N 1
ATOM 694 C CA . HIS A 1 96 ? 8.469 11.609 15.625 1 47.16 96 HIS A CA 1
ATOM 695 C C . HIS A 1 96 ? 8.055 11.93 17.047 1 47.16 96 HIS A C 1
ATOM 697 O O . HIS A 1 96 ? 6.867 12.125 17.328 1 47.16 96 HIS A O 1
ATOM 703 N N . LYS A 1 97 ? 8.594 11.352 17.969 1 47.12 97 LYS A N 1
ATOM 704 C CA . LYS A 1 97 ? 8.43 11.758 19.359 1 47.12 97 LYS A CA 1
ATOM 705 C C . LYS A 1 97 ? 8.406 13.281 19.484 1 47.12 97 LYS A C 1
ATOM 707 O O . LYS A 1 97 ? 9.406 13.891 19.875 1 47.12 97 LYS A O 1
ATOM 712 N N . SER A 1 98 ? 8.047 14.094 18.516 1 47.44 98 SER A N 1
ATOM 713 C CA . SER A 1 98 ? 8.094 15.414 19.109 1 47.44 98 SER A CA 1
ATOM 714 C C . SER A 1 98 ? 7.129 15.531 20.281 1 47.44 98 SER A C 1
ATOM 716 O O . SER A 1 98 ? 5.926 15.305 20.125 1 47.44 98 SER A O 1
ATOM 718 N N . ALA A 1 99 ? 7.457 15.305 21.438 1 50.44 99 ALA A N 1
ATOM 719 C CA . ALA A 1 99 ? 6.734 15.625 22.656 1 50.44 99 ALA A CA 1
ATOM 720 C C . ALA A 1 99 ? 5.715 16.734 22.422 1 50.44 99 ALA A C 1
ATOM 722 O O . ALA A 1 99 ? 4.629 16.719 23.016 1 50.44 99 ALA A O 1
ATOM 723 N N . ASP A 1 100 ? 5.988 17.734 21.609 1 52.88 100 ASP A N 1
ATOM 724 C CA . ASP A 1 100 ? 5.156 18.938 21.562 1 52.88 100 ASP A CA 1
ATOM 725 C C . ASP A 1 100 ? 4.211 18.906 20.359 1 52.88 100 ASP A C 1
ATOM 727 O O . ASP A 1 100 ? 3.533 19.891 20.078 1 52.88 100 ASP A O 1
ATOM 731 N N . ALA A 1 101 ? 4.109 17.75 19.734 1 61.66 101 ALA A N 1
ATOM 732 C CA . ALA A 1 101 ? 3.27 17.797 18.547 1 61.66 101 ALA A CA 1
ATOM 733 C C . ALA A 1 101 ? 1.789 17.766 18.906 1 61.66 101 ALA A C 1
ATOM 735 O O . ALA A 1 101 ? 1.401 17.141 19.906 1 61.66 101 ALA A O 1
ATOM 736 N N . SER A 1 102 ? 1.024 18.641 18.359 1 73.38 102 SER A N 1
ATOM 737 C CA . SER A 1 102 ? -0.424 18.703 18.516 1 73.38 102 SER A CA 1
ATOM 738 C C . SER A 1 102 ? -1.063 17.344 18.266 1 73.38 102 SER A C 1
ATOM 740 O O . SER A 1 102 ? -0.474 16.484 17.609 1 73.38 102 SER A O 1
ATOM 742 N N . PRO A 1 103 ? -2.016 17.047 18.938 1 74.94 103 PRO A N 1
ATOM 743 C CA . PRO A 1 103 ? -2.762 15.805 18.734 1 74.94 103 PRO A CA 1
ATOM 744 C C . PRO A 1 103 ? -3.051 15.531 17.25 1 74.94 103 PRO A C 1
ATOM 746 O O . PRO A 1 103 ? -3.045 14.375 16.812 1 74.94 103 PRO A O 1
ATOM 749 N N . GLU A 1 104 ? -3.168 16.547 16.5 1 73.06 104 GLU A N 1
ATOM 750 C CA . GLU A 1 104 ? -3.445 16.391 15.078 1 73.06 104 GLU A CA 1
ATOM 751 C C . GLU A 1 104 ? -2.221 15.883 14.32 1 73.06 104 GLU A C 1
ATOM 753 O O . GLU A 1 104 ? -2.342 15.039 13.438 1 73.06 104 GLU A O 1
ATOM 758 N N . THR A 1 105 ? -1.121 16.406 14.734 1 73.56 105 THR A N 1
ATOM 759 C CA . THR A 1 105 ? 0.116 15.992 14.086 1 73.56 105 THR A CA 1
ATOM 760 C C . THR A 1 105 ? 0.413 14.523 14.383 1 73.56 105 THR A C 1
ATOM 762 O O . THR A 1 105 ? 0.837 13.773 13.5 1 73.56 105 THR A O 1
ATOM 765 N N . LYS A 1 106 ? 0.062 14.141 15.586 1 75.12 106 LYS A N 1
ATOM 766 C CA . LYS A 1 106 ? 0.29 12.75 15.977 1 75.12 106 LYS A CA 1
ATOM 767 C C . LYS A 1 106 ? -0.629 11.805 15.203 1 75.12 106 LYS A C 1
ATOM 769 O O . LYS A 1 106 ? -0.21 10.719 14.789 1 75.12 106 LYS A O 1
ATOM 774 N N . ALA A 1 107 ? -1.805 12.242 15.047 1 74.5 107 ALA A N 1
ATOM 775 C CA . ALA A 1 107 ? -2.768 11.43 14.297 1 74.5 107 ALA A CA 1
ATOM 776 C C . ALA A 1 107 ? -2.328 11.258 12.844 1 74.5 107 ALA A C 1
ATOM 778 O O . ALA A 1 107 ? -2.471 10.172 12.273 1 74.5 107 ALA A O 1
ATOM 779 N N . ARG A 1 108 ? -1.773 12.281 12.359 1 75.62 108 ARG A N 1
ATOM 780 C CA . ARG A 1 108 ? -1.307 12.242 10.977 1 75.62 108 ARG A CA 1
ATOM 781 C C . ARG A 1 108 ? -0.111 11.305 10.828 1 75.62 108 ARG A C 1
ATOM 783 O O . ARG A 1 108 ? -0.02 10.547 9.859 1 75.62 108 ARG A O 1
ATOM 790 N N . GLN A 1 109 ? 0.747 11.43 11.773 1 77.38 109 GLN A N 1
ATOM 791 C CA . GLN A 1 109 ? 1.929 10.57 11.742 1 77.38 109 GLN A CA 1
ATOM 792 C C . GLN A 1 109 ? 1.548 9.102 11.859 1 77.38 109 GLN A C 1
ATOM 794 O O . GLN A 1 109 ? 2.135 8.25 11.188 1 77.38 109 GLN A O 1
ATOM 799 N N . ARG A 1 110 ? 0.618 8.859 12.719 1 80.19 110 ARG A N 1
ATOM 800 C CA . ARG A 1 110 ? 0.153 7.484 12.883 1 80.19 110 ARG A CA 1
ATOM 801 C C . ARG A 1 110 ? -0.479 6.961 11.602 1 80.19 110 ARG A C 1
ATOM 803 O O . ARG A 1 110 ? -0.253 5.809 11.211 1 80.19 110 ARG A O 1
ATOM 810 N N . ALA A 1 111 ? -1.238 7.793 10.984 1 78.69 111 ALA A N 1
ATOM 811 C CA . ALA A 1 111 ? -1.875 7.418 9.727 1 78.69 111 ALA A CA 1
ATOM 812 C C . ALA A 1 111 ? -0.833 7.117 8.656 1 78.69 111 ALA A C 1
ATOM 814 O O . ALA A 1 111 ? -0.985 6.172 7.879 1 78.69 111 ALA A O 1
ATOM 815 N N . GLU A 1 112 ? 0.173 7.941 8.641 1 80.94 112 GLU A N 1
ATOM 816 C CA . GLU A 1 112 ? 1.245 7.738 7.672 1 80.94 112 GLU A CA 1
ATOM 817 C C . GLU A 1 112 ? 1.961 6.414 7.91 1 80.94 112 GLU A C 1
ATOM 819 O O . GLU A 1 112 ? 2.309 5.711 6.957 1 80.94 112 GLU A O 1
ATOM 824 N N . PHE A 1 113 ? 2.203 6.121 9.188 1 83 113 PHE A N 1
ATOM 825 C CA . PHE A 1 113 ? 2.85 4.863 9.547 1 83 113 PHE A CA 1
ATOM 826 C C . PHE A 1 113 ? 2.02 3.674 9.07 1 83 113 PHE A C 1
ATOM 828 O O . PHE A 1 113 ? 2.555 2.727 8.492 1 83 113 PHE A O 1
ATOM 835 N N . GLU A 1 114 ? 0.775 3.725 9.352 1 85.31 114 GLU A N 1
ATOM 836 C CA . GLU A 1 114 ? -0.121 2.643 8.953 1 85.31 114 GLU A CA 1
ATOM 837 C C . GLU A 1 114 ? -0.146 2.469 7.438 1 85.31 114 GLU A C 1
ATOM 839 O O . GLU A 1 114 ? -0.158 1.343 6.938 1 85.31 114 GLU A O 1
ATOM 844 N N . LYS A 1 115 ? -0.186 3.512 6.711 1 86.19 115 LYS A N 1
ATOM 845 C CA . LYS A 1 115 ? -0.173 3.434 5.254 1 86.19 115 LYS A CA 1
ATOM 846 C C . LYS A 1 115 ? 1.123 2.809 4.746 1 86.19 115 LYS A C 1
ATOM 848 O O . LYS A 1 115 ? 1.111 2.027 3.793 1 86.19 115 LYS A O 1
ATOM 853 N N . ASN A 1 116 ? 2.203 3.176 5.402 1 88.69 116 ASN A N 1
ATOM 854 C CA . ASN A 1 116 ? 3.477 2.557 5.047 1 88.69 116 ASN A CA 1
ATOM 855 C C . ASN A 1 116 ? 3.451 1.049 5.281 1 88.69 116 ASN A C 1
ATOM 857 O O . ASN A 1 116 ? 4.066 0.29 4.527 1 88.69 116 ASN A O 1
ATOM 861 N N . L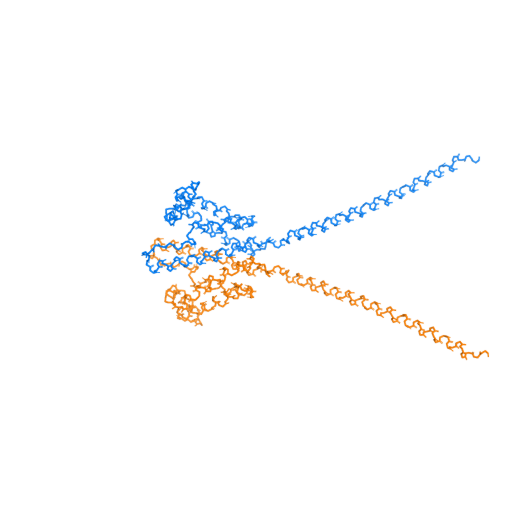EU A 1 117 ? 2.795 0.633 6.305 1 91.12 117 LEU A N 1
ATOM 862 C CA . LEU A 1 117 ? 2.666 -0.795 6.574 1 91.12 117 LEU A CA 1
ATOM 863 C C . LEU A 1 117 ? 1.906 -1.491 5.449 1 91.12 117 LEU A C 1
ATOM 865 O O . LEU A 1 117 ? 2.275 -2.594 5.035 1 91.12 117 LEU A O 1
ATOM 869 N N . ALA A 1 118 ? 0.856 -0.841 5.031 1 93.38 118 ALA A N 1
ATOM 870 C CA . ALA A 1 118 ? 0.084 -1.407 3.928 1 93.38 118 ALA A CA 1
ATOM 871 C C . ALA A 1 118 ? 0.93 -1.511 2.662 1 93.38 118 ALA A C 1
ATOM 873 O O . ALA A 1 118 ? 0.895 -2.529 1.966 1 93.38 118 ALA A O 1
ATOM 874 N N . VAL A 1 119 ? 1.631 -0.443 2.371 1 94.19 119 VAL A N 1
ATOM 875 C CA . VAL A 1 119 ? 2.5 -0.432 1.198 1 94.19 119 VAL A CA 1
ATOM 876 C C . VAL A 1 119 ? 3.551 -1.531 1.324 1 94.19 119 VAL A C 1
ATOM 878 O O . VAL A 1 119 ? 3.834 -2.242 0.357 1 94.19 119 VAL A O 1
ATOM 881 N N . LEU A 1 120 ? 4.109 -1.665 2.521 1 95 120 LEU A N 1
ATOM 882 C CA . LEU A 1 120 ? 5.074 -2.732 2.773 1 95 120 LEU A CA 1
ATOM 883 C C . LEU A 1 120 ? 4.461 -4.098 2.49 1 95 120 LEU A C 1
ATOM 885 O O . LEU A 1 120 ? 5.102 -4.957 1.881 1 95 120 LEU A O 1
ATOM 889 N N . GLY A 1 121 ? 3.293 -4.367 2.973 1 94.88 121 GLY A N 1
ATOM 890 C CA . GLY A 1 121 ? 2.6 -5.605 2.658 1 94.88 121 GLY A CA 1
ATOM 891 C C . GLY A 1 121 ? 2.477 -5.859 1.167 1 94.88 121 GLY A C 1
ATOM 892 O O . GLY A 1 121 ? 2.701 -6.977 0.701 1 94.88 121 GLY A O 1
ATOM 893 N N . GLY A 1 122 ? 2.078 -4.828 0.424 1 95.75 122 GLY A N 1
ATOM 894 C CA . GLY A 1 122 ? 2.018 -4.945 -1.024 1 95.75 122 GLY A CA 1
ATOM 895 C C . GLY A 1 122 ? 3.361 -5.266 -1.652 1 95.75 122 GLY A C 1
ATOM 896 O O . GLY A 1 122 ? 3.438 -6.066 -2.59 1 95.75 122 GLY A O 1
ATOM 897 N N . LEU A 1 123 ? 4.398 -4.625 -1.185 1 96.19 123 LEU A N 1
ATOM 898 C CA . LEU A 1 123 ? 5.738 -4.879 -1.703 1 96.19 123 LEU A CA 1
ATOM 899 C C . LEU A 1 123 ? 6.172 -6.312 -1.412 1 96.19 123 LEU A C 1
ATOM 901 O O . LEU A 1 123 ? 6.816 -6.953 -2.248 1 96.19 123 LEU A O 1
ATOM 905 N N . VAL A 1 124 ? 5.859 -6.84 -0.23 1 95.25 124 VAL A N 1
ATOM 906 C CA . VAL A 1 124 ? 6.188 -8.219 0.115 1 95.25 124 VAL A CA 1
ATOM 907 C C . VAL A 1 124 ? 5.457 -9.18 -0.824 1 95.25 124 VAL A C 1
ATOM 909 O O . VAL A 1 124 ? 6.047 -10.141 -1.321 1 95.25 124 VAL A O 1
ATOM 912 N N . LEU A 1 125 ? 4.215 -8.867 -1.095 1 94.12 125 LEU A N 1
ATOM 913 C CA . LEU A 1 125 ? 3.467 -9.703 -2.029 1 94.12 125 LEU A CA 1
ATOM 914 C C . LEU A 1 125 ? 4.078 -9.641 -3.424 1 94.12 125 LEU A C 1
ATOM 916 O O . LEU A 1 125 ? 4.137 -10.648 -4.129 1 94.12 125 LEU A O 1
ATOM 920 N N . ALA A 1 126 ? 4.512 -8.484 -3.773 1 93.56 126 ALA A N 1
ATOM 921 C CA . ALA A 1 126 ? 5.152 -8.336 -5.074 1 93.56 126 ALA A CA 1
ATOM 922 C C . ALA A 1 126 ? 6.441 -9.148 -5.145 1 93.56 126 ALA A C 1
ATOM 924 O O . ALA A 1 126 ? 6.773 -9.711 -6.195 1 93.56 126 ALA A O 1
ATOM 925 N N . ALA A 1 127 ? 7.117 -9.172 -4.074 1 93 127 ALA A N 1
ATOM 926 C CA . ALA A 1 127 ? 8.391 -9.883 -4.016 1 93 127 ALA A CA 1
ATOM 927 C C . ALA A 1 127 ? 8.188 -11.383 -4.188 1 93 127 ALA A C 1
ATOM 929 O O . ALA A 1 127 ? 9.023 -12.07 -4.777 1 93 127 ALA A O 1
ATOM 930 N N . VAL A 1 128 ? 7.039 -11.891 -3.74 1 88.44 128 VAL A N 1
ATOM 931 C CA . VAL A 1 128 ? 6.859 -13.336 -3.754 1 88.44 128 VAL A CA 1
ATOM 932 C C . VAL A 1 128 ? 5.957 -13.734 -4.922 1 88.44 128 VAL A C 1
ATOM 934 O O . VAL A 1 128 ? 5.707 -14.922 -5.145 1 88.44 128 VAL A O 1
ATOM 937 N N . ASP A 1 129 ? 5.41 -12.711 -5.453 1 80.62 129 ASP A N 1
ATOM 938 C CA . ASP A 1 129 ? 4.582 -13 -6.621 1 80.62 129 ASP A CA 1
ATOM 939 C C . ASP A 1 129 ? 5.43 -13.5 -7.789 1 80.62 129 ASP A C 1
ATOM 941 O O . ASP A 1 129 ? 5.914 -12.703 -8.594 1 80.62 129 ASP A O 1
ATOM 945 N N . THR A 1 130 ? 6.016 -14.672 -7.762 1 62.53 130 THR A N 1
ATOM 946 C CA . THR A 1 130 ? 6.918 -15.266 -8.742 1 62.53 130 THR A CA 1
ATOM 947 C C . THR A 1 130 ? 6.164 -15.641 -10.016 1 62.53 130 THR A C 1
ATOM 949 O O . THR A 1 130 ? 6.668 -16.406 -10.836 1 62.53 130 THR A O 1
ATOM 952 N N . GLN A 1 131 ? 5.332 -14.422 -10.625 1 52.31 131 GLN A N 1
ATOM 953 C CA . GLN A 1 131 ? 4.73 -14.477 -11.953 1 52.31 131 GLN A CA 1
ATOM 954 C C . GLN A 1 131 ? 4.445 -15.922 -12.367 1 52.31 131 GLN A C 1
ATOM 956 O O . GLN A 1 131 ? 5.207 -16.516 -13.133 1 52.31 131 GLN A O 1
ATOM 961 N N . GLY A 1 132 ? 3.609 -16.828 -11.75 1 46.19 132 GLY A N 1
ATOM 962 C CA . GLY A 1 132 ? 3.289 -18.156 -12.242 1 46.19 132 GLY A CA 1
ATOM 963 C C . GLY A 1 132 ? 4.516 -19.016 -12.492 1 46.19 132 GLY A C 1
ATOM 964 O O . GLY A 1 132 ? 4.418 -20.094 -13.086 1 46.19 132 GLY A O 1
ATOM 965 N N . ARG A 1 133 ? 5.684 -18.391 -12.891 1 44.06 133 ARG A N 1
ATOM 966 C CA . ARG A 1 133 ? 6.727 -19.391 -13.148 1 44.06 133 ARG A CA 1
ATOM 967 C C . ARG A 1 133 ? 6.902 -20.312 -11.961 1 44.06 133 ARG A C 1
ATOM 969 O O . ARG A 1 133 ? 7.078 -19.859 -10.828 1 44.06 133 ARG A O 1
ATOM 976 N N . PRO A 1 134 ? 6.375 -21.516 -12.055 1 43.59 134 PRO A N 1
ATOM 977 C CA . PRO A 1 134 ? 6.516 -22.531 -11.008 1 43.59 134 PRO A CA 1
ATOM 978 C C . PRO A 1 134 ? 7.781 -22.344 -10.172 1 43.59 134 PRO A C 1
ATOM 980 O O . PRO A 1 134 ? 8.719 -21.672 -10.609 1 43.59 134 PRO A O 1
ATOM 983 N N . SER A 1 135 ? 7.75 -22.562 -8.805 1 36.44 135 SER A N 1
ATOM 984 C CA . SER A 1 135 ? 8.922 -22.656 -7.941 1 36.44 135 SER A CA 1
ATOM 985 C C . SER A 1 135 ? 10.164 -23.047 -8.734 1 36.44 135 SER A C 1
ATOM 987 O O . SER A 1 135 ? 10.062 -23.516 -9.867 1 36.44 135 SER A O 1
ATOM 989 N N . ILE A 1 136 ? 11.352 -22.672 -8.461 1 40.22 136 ILE A N 1
ATOM 990 C CA . ILE A 1 136 ? 12.547 -23.312 -8.984 1 40.22 136 ILE A CA 1
ATOM 991 C C . ILE A 1 136 ? 12.25 -24.766 -9.312 1 40.22 136 ILE A C 1
ATOM 993 O O . ILE A 1 136 ? 12.867 -25.359 -10.211 1 40.22 136 ILE A O 1
ATOM 997 N N . SER A 1 137 ? 11.258 -25.281 -8.625 1 41 137 SER A N 1
ATOM 998 C CA . SER A 1 137 ? 10.922 -26.688 -8.797 1 41 137 SER A CA 1
ATOM 999 C C . SER A 1 137 ? 10.172 -26.922 -10.102 1 41 137 SER A C 1
ATOM 1001 O O . SER A 1 137 ? 10.352 -27.953 -10.75 1 41 137 SER A O 1
ATOM 1003 N N . TRP A 1 138 ? 9.352 -25.938 -10.445 1 41.62 138 TRP A N 1
ATOM 1004 C CA . TRP A 1 138 ? 8.625 -26.125 -11.695 1 41.62 138 TRP A CA 1
ATOM 1005 C C . TRP A 1 138 ? 9.562 -25.984 -12.898 1 41.62 138 TRP A C 1
ATOM 1007 O O . TRP A 1 138 ? 9.523 -26.781 -13.828 1 41.62 138 TRP A O 1
ATOM 1017 N N . ARG A 1 139 ? 10.336 -24.891 -12.82 1 44.28 139 ARG A N 1
ATOM 1018 C CA . ARG A 1 139 ? 11.383 -24.812 -13.836 1 44.28 139 ARG A CA 1
ATOM 1019 C C . ARG A 1 139 ? 12.328 -26 -13.742 1 44.28 139 ARG A C 1
ATOM 1021 O O . ARG A 1 139 ? 12.828 -26.484 -14.766 1 44.28 139 ARG A O 1
ATOM 1028 N N . ALA A 1 140 ? 12.586 -26.469 -12.484 1 44.34 140 ALA A N 1
ATOM 1029 C CA . ALA A 1 140 ? 13.391 -27.672 -12.289 1 44.34 140 ALA A CA 1
ATOM 1030 C C . ALA A 1 140 ? 12.672 -28.906 -12.812 1 44.34 140 ALA A C 1
ATOM 1032 O O . ALA A 1 140 ? 13.281 -29.766 -13.438 1 44.34 140 ALA A O 1
ATOM 1033 N N . ARG A 1 141 ? 11.398 -28.844 -12.641 1 46 141 ARG A N 1
ATOM 1034 C CA . ARG A 1 141 ? 10.602 -29.969 -13.117 1 46 141 ARG A CA 1
ATOM 1035 C C . ARG A 1 141 ? 10.406 -29.906 -14.625 1 46 141 ARG A C 1
ATOM 1037 O O . ARG A 1 141 ? 10.484 -30.922 -15.312 1 46 141 ARG A O 1
ATOM 1044 N N . ARG A 1 142 ? 10.148 -28.719 -15.117 1 47.28 142 ARG A N 1
ATOM 1045 C CA . ARG A 1 142 ? 10.047 -28.578 -16.562 1 47.28 142 ARG A CA 1
ATOM 1046 C C . ARG A 1 142 ? 11.398 -28.766 -17.234 1 47.28 142 ARG A C 1
ATOM 1048 O O . ARG A 1 142 ? 11.492 -29.359 -18.312 1 47.28 142 ARG A O 1
ATOM 1055 N N . ALA A 1 143 ? 12.375 -28.141 -16.609 1 48.34 143 ALA A N 1
ATOM 1056 C CA . ALA A 1 143 ? 13.734 -28.406 -17.078 1 48.34 143 ALA A CA 1
ATOM 1057 C C . ALA A 1 143 ? 14.062 -29.891 -16.953 1 48.34 143 ALA A C 1
ATOM 1059 O O . ALA A 1 143 ? 14.695 -30.469 -17.844 1 48.34 143 ALA A O 1
ATOM 1060 N N . ALA A 1 144 ? 13.562 -30.469 -15.852 1 49.44 144 ALA A N 1
ATOM 1061 C CA . ALA A 1 144 ? 13.734 -31.906 -15.664 1 49.44 144 ALA A CA 1
ATOM 1062 C C . ALA A 1 144 ? 12.914 -32.688 -16.688 1 49.44 144 ALA A C 1
ATOM 1064 O O . ALA A 1 144 ? 13.383 -33.688 -17.234 1 49.44 144 ALA A O 1
ATOM 1065 N N . LYS A 1 145 ? 11.742 -32.156 -16.922 1 51.38 145 LYS A N 1
ATOM 1066 C CA . LYS A 1 145 ? 10.898 -32.781 -17.938 1 51.38 145 LYS A CA 1
ATOM 1067 C C . LYS A 1 145 ? 11.469 -32.594 -19.328 1 51.38 145 LYS A C 1
ATOM 1069 O O . LYS A 1 145 ? 11.477 -33.531 -20.141 1 51.38 145 LYS A O 1
ATOM 1074 N N . SER A 1 146 ? 11.867 -31.359 -19.594 1 52.69 146 SER A N 1
ATOM 1075 C CA . SER A 1 146 ? 12.516 -31.078 -20.875 1 52.69 146 SER A CA 1
ATOM 1076 C C . SER A 1 146 ? 13.82 -31.859 -21.016 1 52.69 146 SER A C 1
ATOM 1078 O O . SER A 1 146 ? 14.117 -32.406 -22.078 1 52.69 146 SER A O 1
ATOM 1080 N N . ALA A 1 147 ? 14.57 -31.891 -19.859 1 50.5 147 ALA A N 1
ATOM 1081 C CA . ALA A 1 147 ? 15.781 -32.719 -19.828 1 50.5 147 ALA A CA 1
ATOM 1082 C C . ALA A 1 147 ? 15.438 -34.188 -20 1 50.5 147 ALA A C 1
ATOM 1084 O O . ALA A 1 147 ? 16.156 -34.938 -20.703 1 50.5 147 ALA 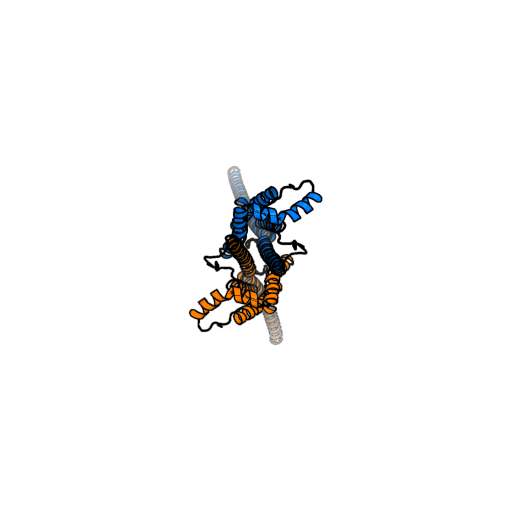A O 1
ATOM 1085 N N . ARG A 1 148 ? 14.352 -34.562 -19.359 1 49.78 148 ARG A N 1
ATOM 1086 C CA . ARG A 1 148 ? 13.875 -35.938 -19.516 1 49.78 148 ARG A CA 1
ATOM 1087 C C . ARG A 1 148 ? 13.43 -36.188 -20.953 1 49.78 148 ARG A C 1
ATOM 1089 O O . ARG A 1 148 ? 13.75 -37.25 -21.516 1 49.78 148 ARG A O 1
ATOM 1096 N N . LYS A 1 149 ? 12.656 -35.25 -21.484 1 60.66 149 LYS A N 1
ATOM 1097 C CA . LYS A 1 149 ? 12.25 -35.406 -22.875 1 60.66 149 LYS A CA 1
ATOM 1098 C C . LYS A 1 149 ? 13.461 -35.406 -23.797 1 60.66 149 LYS A C 1
ATOM 1100 O O . LYS A 1 149 ? 13.516 -36.219 -24.75 1 60.66 149 LYS A O 1
ATOM 1105 N N . SER A 1 150 ? 14.336 -34.5 -23.484 1 54.47 150 SER A N 1
ATOM 1106 C CA . SER A 1 150 ? 15.562 -34.438 -24.266 1 54.47 150 SER A CA 1
ATOM 1107 C C . SER A 1 150 ? 16.359 -35.75 -24.125 1 54.47 150 SER A C 1
ATOM 1109 O O . SER A 1 150 ? 16.875 -36.281 -25.109 1 54.47 150 SER A O 1
ATOM 1111 N N . THR A 1 151 ? 16.359 -36.25 -22.891 1 53.84 151 THR A N 1
ATOM 1112 C CA . THR A 1 151 ? 17.031 -37.5 -22.625 1 53.84 151 THR A CA 1
ATOM 1113 C C . THR A 1 151 ? 16.266 -38.656 -23.281 1 53.84 151 THR A C 1
ATOM 1115 O O . THR A 1 151 ? 16.891 -39.594 -23.828 1 53.84 151 THR A O 1
ATOM 1118 N N . GLU A 1 152 ? 14.977 -38.5 -23.219 1 55.62 152 GLU A N 1
ATOM 1119 C CA . GLU A 1 152 ? 14.156 -39.531 -23.859 1 55.62 152 GLU A CA 1
ATOM 1120 C C . GLU A 1 152 ? 14.312 -39.469 -25.375 1 55.62 152 GLU A C 1
ATOM 1122 O O . GLU A 1 152 ? 14.391 -40.531 -26.031 1 55.62 152 GLU A O 1
ATOM 1127 N N . TYR A 1 153 ? 14.281 -38.281 -25.875 1 58.5 153 TYR A N 1
ATOM 1128 C CA . TYR A 1 153 ? 14.516 -38.094 -27.312 1 58.5 153 TYR A CA 1
ATOM 1129 C C . TYR A 1 153 ? 15.922 -38.562 -27.688 1 58.5 153 TYR A C 1
ATOM 1131 O O . TYR A 1 153 ? 16.109 -39.219 -28.703 1 58.5 153 TYR A O 1
ATOM 1139 N N . ALA A 1 154 ? 16.906 -38.25 -26.781 1 54.69 154 ALA A N 1
ATOM 1140 C CA . ALA A 1 154 ? 18.266 -38.719 -27 1 54.69 154 ALA A CA 1
ATOM 1141 C C . ALA A 1 154 ? 18.344 -40.219 -26.922 1 54.69 154 ALA A C 1
ATOM 1143 O O . ALA A 1 154 ? 19.031 -40.844 -27.734 1 54.69 154 ALA A O 1
ATOM 1144 N N . ALA A 1 155 ? 17.578 -40.781 -26 1 55.44 155 ALA A N 1
ATOM 1145 C CA . ALA A 1 155 ? 17.562 -42.219 -25.844 1 55.44 155 ALA A CA 1
ATOM 1146 C C . ALA A 1 155 ? 16.875 -42.875 -27.047 1 55.44 155 ALA A C 1
ATOM 1148 O O . ALA A 1 155 ? 17.344 -43.906 -27.562 1 55.44 155 ALA A O 1
ATOM 1149 N N . LYS A 1 156 ? 15.844 -42.25 -27.484 1 63.62 156 LYS A N 1
ATOM 1150 C CA . LYS A 1 156 ? 15.148 -42.75 -28.656 1 63.62 156 LYS A CA 1
ATOM 1151 C C . LYS A 1 156 ? 16.016 -42.594 -29.906 1 63.62 156 LYS A C 1
ATOM 1153 O O . LYS A 1 156 ? 16.062 -43.5 -30.75 1 63.62 156 LYS A O 1
ATOM 1158 N N . SER A 1 157 ? 16.625 -41.469 -30 1 60.22 157 SER A N 1
ATOM 1159 C CA . SER A 1 157 ? 17.531 -41.219 -31.109 1 60.22 157 SER A CA 1
ATOM 1160 C C . SER A 1 157 ? 18.719 -42.188 -31.094 1 60.22 157 SER A C 1
ATOM 1162 O O . SER A 1 157 ? 19.109 -42.719 -32.125 1 60.22 157 SER A O 1
ATOM 1164 N N . ALA A 1 158 ? 19.25 -42.406 -29.844 1 57.31 158 ALA A N 1
ATOM 1165 C CA . ALA A 1 158 ? 20.344 -43.375 -29.672 1 57.31 158 ALA A CA 1
ATOM 1166 C C . ALA A 1 158 ? 19.891 -44.781 -30.031 1 57.31 158 ALA A C 1
ATOM 1168 O O . ALA A 1 158 ? 20.625 -45.531 -30.672 1 57.31 158 ALA A O 1
ATOM 1169 N N . ARG A 1 159 ? 18.719 -45.062 -29.609 1 60.47 159 ARG A N 1
ATOM 1170 C CA . ARG A 1 159 ? 18.156 -46.375 -29.938 1 60.47 159 ARG A CA 1
ATOM 1171 C C . ARG A 1 159 ? 17.969 -46.531 -31.438 1 60.47 159 ARG A C 1
ATOM 1173 O O . ARG A 1 159 ? 18.266 -47.562 -32 1 60.47 159 ARG A O 1
ATOM 1180 N N . LYS A 1 160 ? 17.484 -45.5 -32.094 1 69.5 160 LYS A N 1
ATOM 1181 C CA . LYS A 1 160 ? 17.312 -45.531 -33.531 1 69.5 160 LYS A CA 1
ATOM 1182 C C . LYS A 1 160 ? 18.656 -45.656 -34.25 1 69.5 160 LYS A C 1
ATOM 1184 O O . LYS A 1 160 ? 18.781 -46.375 -35.25 1 69.5 160 LYS A O 1
ATOM 1189 N N . SER A 1 161 ? 19.578 -44.875 -33.75 1 61.69 161 SER A N 1
ATOM 1190 C CA . SER A 1 161 ? 20.922 -44.938 -34.312 1 61.69 161 SER A CA 1
ATOM 1191 C C . SER A 1 161 ? 21.531 -46.312 -34.156 1 61.69 161 SER A C 1
ATOM 1193 O O . SER A 1 161 ? 22.188 -46.844 -35.062 1 61.69 161 SER A O 1
ATOM 1195 N N . THR A 1 162 ? 21.297 -46.938 -33.062 1 60.22 162 THR A N 1
ATOM 1196 C CA . THR A 1 162 ? 21.812 -48.281 -32.812 1 60.22 162 THR A CA 1
ATOM 1197 C C . THR A 1 162 ? 21.109 -49.312 -33.719 1 60.22 162 THR A C 1
ATOM 1199 O O . THR A 1 162 ? 21.75 -50.219 -34.219 1 60.22 162 THR A O 1
ATOM 1202 N N . GLU A 1 163 ? 19.891 -49.094 -33.875 1 64.31 163 GLU A N 1
ATOM 1203 C CA . GLU A 1 163 ? 19.125 -50 -34.75 1 64.31 163 GLU A CA 1
ATOM 1204 C C . GLU A 1 163 ? 19.578 -49.875 -36.188 1 64.31 163 GLU A C 1
ATOM 1206 O O . GLU A 1 163 ? 19.703 -50.875 -36.906 1 64.31 163 GLU A O 1
ATOM 1211 N N . HIS A 1 164 ? 19.766 -48.719 -36.594 1 65 164 HIS A N 1
ATOM 1212 C CA . HIS A 1 164 ? 20.25 -48.469 -37.969 1 65 164 HIS A CA 1
ATOM 1213 C C . HIS A 1 164 ? 21.641 -49.062 -38.156 1 65 164 HIS A C 1
ATOM 1215 O O . HIS A 1 164 ? 21.922 -49.656 -39.188 1 65 164 HIS A O 1
ATOM 1221 N N . ALA A 1 165 ? 22.484 -48.938 -37.25 1 58.56 165 ALA A N 1
ATOM 1222 C CA . ALA A 1 165 ? 23.828 -49.5 -37.281 1 58.56 165 ALA A CA 1
ATOM 1223 C C . ALA A 1 165 ? 23.766 -51.031 -37.344 1 58.56 165 ALA A C 1
ATOM 1225 O O . ALA A 1 165 ? 24.516 -51.656 -38.094 1 58.56 165 ALA A O 1
ATOM 1226 N N . ALA A 1 166 ? 22.875 -51.562 -36.656 1 59.69 166 ALA A N 1
ATOM 1227 C CA . ALA A 1 166 ? 22.719 -53 -36.625 1 59.69 166 ALA A CA 1
ATOM 1228 C C . ALA A 1 166 ? 22.219 -53.5 -38 1 59.69 166 ALA A C 1
ATOM 1230 O O . ALA A 1 166 ? 22.688 -54.5 -38.5 1 59.69 166 ALA A O 1
ATOM 1231 N N . LYS A 1 167 ? 21.359 -52.812 -38.531 1 69.5 167 LYS A N 1
ATOM 1232 C CA . LYS A 1 167 ? 20.844 -53.156 -39.844 1 69.5 167 LYS A CA 1
ATOM 1233 C C . LYS A 1 167 ? 21.938 -53.031 -40.906 1 69.5 167 LYS A C 1
ATOM 1235 O O . LYS A 1 167 ? 22.047 -53.875 -41.781 1 69.5 167 LYS A O 1
ATOM 1240 N N . SER A 1 168 ? 22.641 -52 -40.75 1 63.59 168 SER A N 1
ATOM 1241 C CA . SER A 1 168 ? 23.734 -51.781 -41.719 1 63.59 168 SER A CA 1
ATOM 1242 C C . SER A 1 168 ? 24.797 -52.875 -41.594 1 63.59 168 SER A C 1
ATOM 1244 O O . SER A 1 168 ? 25.297 -53.375 -42.594 1 63.59 168 SER A O 1
ATOM 1246 N N . ALA A 1 169 ? 25.094 -53.219 -40.406 1 57.88 169 ALA A N 1
ATOM 1247 C CA . ALA A 1 169 ? 26.062 -54.281 -40.156 1 57.88 169 ALA A CA 1
ATOM 1248 C C . ALA A 1 169 ? 25.562 -55.625 -40.719 1 57.88 169 ALA A C 1
ATOM 1250 O O . ALA A 1 169 ? 26.328 -56.375 -41.312 1 57.88 169 ALA A O 1
ATOM 1251 N N . ARG A 1 170 ? 24.359 -55.844 -40.5 1 62.5 170 ARG A N 1
ATOM 1252 C CA . ARG A 1 170 ? 23.766 -57.062 -41.031 1 62.5 170 ARG A CA 1
ATOM 1253 C C . ARG A 1 170 ? 23.844 -57.062 -42.562 1 62.5 170 ARG A C 1
ATOM 1255 O O . ARG A 1 170 ? 24.156 -58.094 -43.156 1 62.5 170 ARG A O 1
ATOM 1262 N N . LYS A 1 171 ? 23.594 -55.969 -43.125 1 69.69 171 LYS A N 1
ATOM 1263 C CA . LYS A 1 171 ? 23.656 -55.875 -44.594 1 69.69 171 LYS A CA 1
ATOM 1264 C C . LYS A 1 171 ? 25.078 -56.094 -45.094 1 69.69 171 LYS A C 1
ATOM 1266 O O . LYS A 1 171 ? 25.281 -56.75 -46.125 1 69.69 171 LYS A O 1
ATOM 1271 N N . SER A 1 172 ? 25.969 -55.531 -44.469 1 62.84 172 SER A N 1
ATOM 1272 C CA . SER A 1 172 ? 27.359 -55.688 -44.875 1 62.84 172 SER A CA 1
ATOM 1273 C C . SER A 1 172 ? 27.828 -57.125 -44.75 1 62.84 172 SER A C 1
ATOM 1275 O O . SER A 1 172 ? 28.562 -57.625 -45.594 1 62.84 172 SER A O 1
ATOM 1277 N N . THR A 1 173 ? 27.375 -57.719 -43.781 1 59.62 173 THR A N 1
ATOM 1278 C CA . THR A 1 173 ? 27.719 -59.125 -43.594 1 59.62 173 THR A CA 1
ATOM 1279 C C . THR A 1 173 ? 27.094 -60 -44.688 1 59.62 173 THR A C 1
ATOM 1281 O O . THR A 1 173 ? 27.734 -60.938 -45.188 1 59.62 173 THR A O 1
ATOM 1284 N N . GLU A 1 174 ? 25.969 -59.688 -44.938 1 64.12 174 GLU A N 1
ATOM 1285 C CA . GLU A 1 174 ? 25.297 -60.438 -46 1 64.12 174 GLU A CA 1
ATOM 1286 C C . GLU A 1 174 ? 25.984 -60.25 -47.344 1 64.12 174 GLU A C 1
ATOM 1288 O O . GLU A 1 174 ? 26.141 -61.188 -48.125 1 64.12 174 GLU A O 1
ATOM 1293 N N . HIS A 1 175 ? 26.375 -59.125 -47.562 1 65.88 175 HIS A N 1
ATOM 1294 C CA . HIS A 1 175 ? 27.078 -58.812 -48.812 1 65.88 175 HIS A CA 1
ATOM 1295 C C . HIS A 1 175 ? 28.438 -59.531 -48.875 1 65.88 175 HIS A C 1
ATOM 1297 O O . HIS A 1 175 ? 28.828 -60.062 -49.906 1 65.88 175 HIS A O 1
ATOM 1303 N N . ALA A 1 176 ? 29.109 -59.562 -47.844 1 58.66 176 ALA A N 1
ATOM 1304 C CA . ALA A 1 176 ? 30.391 -60.25 -47.75 1 58.66 176 ALA A CA 1
ATOM 1305 C C . ALA A 1 176 ? 30.219 -61.75 -47.938 1 58.66 176 ALA A C 1
ATOM 1307 O O . ALA A 1 176 ? 31.016 -62.375 -48.625 1 58.66 176 ALA A O 1
ATOM 1308 N N . ALA A 1 177 ? 29.203 -62.219 -47.438 1 59.09 177 ALA A N 1
ATOM 1309 C CA . ALA A 1 177 ? 28.922 -63.656 -47.594 1 59.09 177 ALA A CA 1
ATOM 1310 C C . ALA A 1 177 ? 28.609 -64 -49.031 1 59.09 177 ALA A C 1
ATOM 1312 O O . ALA A 1 177 ? 29.047 -65 -49.562 1 59.09 177 ALA A O 1
ATOM 1313 N N . LYS A 1 178 ? 27.969 -63.156 -49.625 1 64.31 178 LYS A N 1
ATOM 1314 C CA . LYS A 1 178 ? 27.672 -63.375 -51.031 1 64.31 178 LYS A CA 1
ATOM 1315 C C . LYS A 1 178 ? 28.938 -63.312 -51.875 1 64.31 178 LYS A C 1
ATOM 1317 O O . LYS A 1 178 ? 29.109 -64.125 -52.781 1 64.31 178 LYS A O 1
ATOM 1322 N N . LEU A 1 179 ? 29.734 -62.438 -51.594 1 59.62 179 LEU A N 1
ATOM 1323 C CA . LEU A 1 179 ? 30.984 -62.312 -52.344 1 59.62 179 LEU A CA 1
ATOM 1324 C C . LEU A 1 179 ? 31.875 -63.5 -52.125 1 59.62 179 LEU A C 1
ATOM 1326 O O . LEU A 1 179 ? 32.5 -64 -53.062 1 59.62 179 LEU A O 1
ATOM 1330 N N . ALA A 1 180 ? 31.922 -63.969 -50.969 1 55.88 180 ALA A N 1
ATOM 1331 C CA . ALA A 1 180 ? 32.719 -65.125 -50.625 1 55.88 180 ALA A CA 1
ATOM 1332 C C . ALA A 1 180 ? 32.188 -66.375 -51.344 1 55.88 180 ALA A C 1
ATOM 1334 O O . ALA A 1 180 ? 32.969 -67.25 -51.812 1 55.88 180 ALA A O 1
ATOM 1335 N N . ARG A 1 181 ? 30.984 -66.438 -51.406 1 60.81 181 ARG A N 1
ATOM 1336 C CA . ARG A 1 181 ? 30.391 -67.562 -52.094 1 60.81 181 ARG A CA 1
ATOM 1337 C C . ARG A 1 181 ? 30.703 -67.5 -53.594 1 60.81 181 ARG A C 1
ATOM 1339 O O . ARG A 1 181 ? 30.859 -68.5 -54.219 1 60.81 181 ARG A O 1
ATOM 1346 N N . GLU A 1 182 ? 30.828 -66.312 -54.031 1 59.72 182 GLU A N 1
ATOM 1347 C CA . GLU A 1 182 ? 31.094 -66.188 -55.469 1 59.72 182 GLU A CA 1
ATOM 1348 C C . GLU A 1 182 ? 32.562 -66.5 -55.75 1 59.72 182 GLU A C 1
ATOM 1350 O O . GLU A 1 182 ? 32.875 -67.062 -56.844 1 59.72 182 GLU A O 1
ATOM 1355 N N . LYS A 1 183 ? 33.5 -66.188 -54.844 1 53.06 183 LYS A N 1
ATOM 1356 C CA . LYS A 1 183 ? 34.906 -66.438 -55.125 1 53.06 183 LYS A CA 1
ATOM 1357 C C . LYS A 1 183 ? 35.25 -67.875 -54.781 1 53.06 183 LYS A C 1
ATOM 1359 O O . LYS A 1 183 ? 36.406 -68.312 -54.969 1 53.06 183 LYS A O 1
ATOM 1364 N N . LEU A 1 184 ? 34.438 -68.5 -54 1 50.97 184 LEU A N 1
ATOM 1365 C CA . LEU A 1 184 ? 34.781 -69.875 -53.844 1 50.97 184 LEU A CA 1
ATOM 1366 C C . LEU A 1 184 ? 34.688 -70.625 -55.156 1 50.97 184 LEU A C 1
ATOM 1368 O O . LEU A 1 184 ? 33.719 -70.438 -55.906 1 50.97 184 LEU A O 1
ATOM 1372 N N . PRO A 1 185 ? 35.75 -70.812 -55.719 1 50.69 185 PRO A N 1
ATOM 1373 C CA . PRO A 1 185 ? 35.75 -71.625 -56.938 1 50.69 185 PRO A CA 1
ATOM 1374 C C . PRO A 1 185 ? 34.688 -72.75 -56.875 1 50.69 185 PRO A C 1
ATOM 1376 O O . PRO A 1 185 ? 34.438 -73.312 -55.812 1 50.69 185 PRO A O 1
ATOM 1379 N N . VAL A 1 186 ? 33.875 -72.75 -57.75 1 41.22 186 VAL A N 1
ATOM 1380 C CA . VAL A 1 186 ? 33.312 -74.062 -57.938 1 41.22 186 VAL A CA 1
ATOM 1381 C C . VAL A 1 186 ? 34.469 -75.062 -58.094 1 41.22 186 VAL A C 1
ATOM 1383 O O . VAL A 1 186 ? 35.469 -74.812 -58.781 1 41.22 186 VAL A O 1
ATOM 1386 N N . MET B 1 1 ? -0.911 -21.625 3.037 1 76.5 1 MET B N 1
ATOM 1387 C CA . MET B 1 1 ? -0.346 -20.297 2.824 1 76.5 1 MET B CA 1
ATOM 1388 C C . MET B 1 1 ? 1.032 -20.188 3.467 1 76.5 1 MET B C 1
ATOM 1390 O O . MET B 1 1 ? 1.281 -20.766 4.523 1 76.5 1 MET B O 1
ATOM 1394 N N . THR B 1 2 ? 1.935 -19.594 2.82 1 86.81 2 THR B N 1
ATOM 1395 C CA . THR B 1 2 ? 3.27 -19.422 3.379 1 86.81 2 THR B CA 1
ATOM 1396 C C . THR B 1 2 ? 3.268 -18.312 4.43 1 86.81 2 THR B C 1
ATOM 1398 O O . THR B 1 2 ? 2.416 -17.422 4.402 1 86.81 2 THR B O 1
ATOM 1401 N N . PRO B 1 3 ? 4.16 -18.391 5.379 1 91.69 3 PRO B N 1
ATOM 1402 C CA . PRO B 1 3 ? 4.242 -17.359 6.41 1 91.69 3 PRO B CA 1
ATOM 1403 C C . PRO B 1 3 ? 4.453 -15.969 5.828 1 91.69 3 PRO B C 1
ATOM 1405 O O . PRO B 1 3 ? 3.949 -14.984 6.379 1 91.69 3 PRO B O 1
ATOM 1408 N N . VAL B 1 4 ? 5.227 -15.883 4.789 1 91.38 4 VAL B N 1
ATOM 1409 C CA . VAL B 1 4 ? 5.504 -14.586 4.172 1 91.38 4 VAL B CA 1
ATOM 1410 C C . VAL B 1 4 ? 4.215 -14 3.605 1 91.38 4 VAL B C 1
ATOM 1412 O O . VAL B 1 4 ? 3.955 -12.805 3.756 1 91.38 4 VAL B O 1
ATOM 1415 N N . ARG B 1 5 ? 3.42 -14.82 2.98 1 90.38 5 ARG B N 1
ATOM 1416 C CA . ARG B 1 5 ? 2.152 -14.359 2.426 1 90.38 5 ARG B CA 1
ATOM 1417 C C . ARG B 1 5 ? 1.178 -13.969 3.533 1 90.38 5 ARG B C 1
ATOM 1419 O O . ARG B 1 5 ? 0.447 -12.984 3.406 1 90.38 5 ARG B O 1
ATOM 1426 N N . PHE B 1 6 ? 1.198 -14.773 4.543 1 91.56 6 PHE B N 1
ATOM 1427 C CA . PHE B 1 6 ? 0.365 -14.445 5.695 1 91.56 6 PHE B CA 1
ATOM 1428 C C . PHE B 1 6 ? 0.78 -13.109 6.297 1 91.56 6 PHE B C 1
ATOM 1430 O O . PHE B 1 6 ? -0.07 -12.281 6.617 1 91.56 6 PHE B O 1
ATOM 1437 N N . ALA B 1 7 ? 2.082 -12.867 6.457 1 95.31 7 ALA B N 1
ATOM 1438 C CA . ALA B 1 7 ? 2.59 -11.609 7.016 1 95.31 7 ALA B CA 1
ATOM 1439 C C . ALA B 1 7 ? 2.209 -10.43 6.129 1 95.31 7 ALA B C 1
ATOM 1441 O O . ALA B 1 7 ? 1.808 -9.375 6.633 1 95.31 7 ALA B O 1
ATOM 1442 N N . ALA B 1 8 ? 2.359 -10.656 4.848 1 95.62 8 ALA B N 1
ATOM 1443 C CA . ALA B 1 8 ? 2.055 -9.594 3.896 1 95.62 8 ALA B CA 1
ATOM 1444 C C . ALA B 1 8 ? 0.578 -9.211 3.953 1 95.62 8 ALA B C 1
ATOM 1446 O O . ALA B 1 8 ? 0.239 -8.031 4.023 1 95.62 8 ALA B O 1
ATOM 1447 N N . ARG B 1 9 ? -0.31 -10.156 3.998 1 95.19 9 ARG B N 1
ATOM 1448 C CA . ARG B 1 9 ? -1.747 -9.906 4.047 1 95.19 9 ARG B CA 1
ATOM 1449 C C . ARG B 1 9 ? -2.152 -9.289 5.379 1 95.19 9 ARG B C 1
ATOM 1451 O O . ARG B 1 9 ? -3.057 -8.453 5.434 1 95.19 9 ARG B O 1
ATOM 1458 N N . THR B 1 10 ? -1.491 -9.781 6.383 1 96.62 10 THR B N 1
ATOM 1459 C CA . THR B 1 10 ? -1.774 -9.227 7.699 1 96.62 10 THR B CA 1
ATOM 1460 C C . THR B 1 10 ? -1.385 -7.75 7.758 1 96.62 10 THR B C 1
ATOM 1462 O O . THR B 1 10 ? -2.1 -6.938 8.344 1 96.62 10 THR B O 1
ATOM 1465 N N . LEU B 1 11 ? -0.214 -7.43 7.215 1 96.25 11 LEU B N 1
ATOM 1466 C CA . LEU B 1 11 ? 0.208 -6.035 7.18 1 96.25 11 LEU B CA 1
ATOM 1467 C C . LEU B 1 11 ? -0.809 -5.176 6.434 1 96.25 11 LEU B C 1
ATOM 1469 O O . LEU B 1 11 ? -1.185 -4.102 6.902 1 96.25 11 LEU B O 1
ATOM 1473 N N . LEU B 1 12 ? -1.267 -5.676 5.238 1 95.94 12 LEU B N 1
ATOM 1474 C CA . LEU B 1 12 ? -2.268 -4.973 4.445 1 95.94 12 LEU B CA 1
ATOM 1475 C C . LEU B 1 12 ? -3.578 -4.844 5.211 1 95.94 12 LEU B C 1
ATOM 1477 O O . LEU B 1 12 ? -4.125 -3.744 5.336 1 95.94 12 LEU B O 1
ATOM 1481 N N . GLY B 1 13 ? -4.047 -5.996 5.75 1 96.94 13 GLY B N 1
ATOM 1482 C CA . GLY B 1 13 ? -5.312 -6.012 6.469 1 96.94 13 GLY B CA 1
ATOM 1483 C C . GLY B 1 13 ? -5.297 -5.168 7.73 1 96.94 13 GLY B C 1
ATOM 1484 O O . GLY B 1 13 ? -6.277 -4.496 8.047 1 96.94 13 GLY B O 1
ATOM 1485 N N . TYR B 1 14 ? -4.207 -5.199 8.453 1 96.12 14 TYR B N 1
ATOM 1486 C CA . TYR B 1 14 ? -4.066 -4.488 9.719 1 96.12 14 TYR B CA 1
ATOM 1487 C C . TYR B 1 14 ? -4.281 -2.99 9.531 1 96.12 14 TYR B C 1
ATOM 1489 O O . TYR B 1 14 ? -4.945 -2.346 10.352 1 96.12 14 TYR B O 1
ATOM 1497 N N . THR B 1 15 ? -3.699 -2.424 8.523 1 94.12 15 THR B N 1
ATOM 1498 C CA . THR B 1 15 ? -3.812 -0.994 8.25 1 94.12 15 THR B CA 1
ATOM 1499 C C . THR B 1 15 ? -5.273 -0.583 8.117 1 94.12 15 THR B C 1
ATOM 1501 O O . THR B 1 15 ? -5.688 0.448 8.648 1 94.12 15 THR B O 1
ATOM 1504 N N . PHE B 1 16 ? -6.055 -1.382 7.406 1 95.5 16 PHE B N 1
ATOM 1505 C CA . PHE B 1 16 ? -7.465 -1.067 7.207 1 95.5 16 PHE B CA 1
ATOM 1506 C C . PHE B 1 16 ? -8.258 -1.298 8.492 1 95.5 16 PHE B C 1
ATOM 1508 O O . PHE B 1 16 ? -9.172 -0.535 8.805 1 95.5 16 PHE B O 1
ATOM 1515 N N . VAL B 1 17 ? -7.934 -2.369 9.227 1 96.94 17 VAL B N 1
ATOM 1516 C CA . VAL B 1 17 ? -8.625 -2.666 10.484 1 96.94 17 VAL B CA 1
ATOM 1517 C C . VAL B 1 17 ? -8.391 -1.531 11.477 1 96.94 17 VAL B C 1
ATOM 1519 O O . VAL B 1 17 ? -9.336 -1.053 12.109 1 96.94 17 VAL B O 1
ATOM 1522 N N . ARG B 1 18 ? -7.18 -1.111 11.625 1 94.25 18 ARG B N 1
ATOM 1523 C CA . ARG B 1 18 ? -6.855 -0.029 12.547 1 94.25 18 ARG B CA 1
ATOM 1524 C C . ARG B 1 18 ? -7.516 1.275 12.117 1 94.25 18 ARG B C 1
ATOM 1526 O O . ARG B 1 18 ? -8.055 2.008 12.953 1 94.25 18 ARG B O 1
ATOM 1533 N N . GLY B 1 19 ? -7.383 1.634 10.844 1 90.31 19 GLY B N 1
ATOM 1534 C CA . GLY B 1 19 ? -8.047 2.822 10.328 1 90.31 19 GLY B CA 1
ATOM 1535 C C . GLY B 1 19 ? -9.547 2.801 10.531 1 90.31 19 GLY B C 1
ATOM 1536 O O . GLY B 1 19 ? -10.141 3.809 10.93 1 90.31 19 GLY B O 1
ATOM 1537 N N . GLY B 1 20 ? -10.117 1.652 10.18 1 92.88 20 GLY B N 1
ATOM 1538 C CA . GLY B 1 20 ? -11.547 1.51 10.414 1 92.88 20 GLY B CA 1
ATOM 1539 C C . GLY B 1 20 ? -11.93 1.684 11.875 1 92.88 20 GLY B C 1
ATOM 1540 O O . GLY B 1 20 ? -12.93 2.338 12.188 1 92.88 20 GLY B O 1
ATOM 1541 N N . TYR B 1 21 ? -11.18 1.111 12.742 1 94.44 21 TYR B N 1
ATOM 1542 C CA . TYR B 1 21 ? -11.445 1.237 14.172 1 94.44 21 TYR B CA 1
ATOM 1543 C C . TYR B 1 21 ? -11.359 2.693 14.617 1 94.44 21 TYR B C 1
ATOM 1545 O O . TYR B 1 21 ? -12.203 3.166 15.383 1 94.44 21 TYR B O 1
ATOM 1553 N N . ALA B 1 22 ? -10.312 3.418 14.188 1 90.12 22 ALA B N 1
ATOM 1554 C CA . ALA B 1 22 ? -10.156 4.832 14.516 1 90.12 22 ALA B CA 1
ATOM 1555 C C . ALA B 1 22 ? -11.344 5.648 14.023 1 90.12 22 ALA B C 1
ATOM 1557 O O . ALA B 1 22 ? -11.828 6.543 14.719 1 90.12 22 ALA B O 1
ATOM 1558 N N . ALA B 1 23 ? -11.75 5.297 12.844 1 89.81 23 ALA B N 1
ATOM 1559 C CA . ALA B 1 23 ? -12.867 6.027 12.258 1 89.81 23 ALA B CA 1
ATOM 1560 C C . ALA B 1 23 ? -14.156 5.762 13.023 1 89.81 23 ALA B C 1
ATOM 1562 O O . ALA B 1 23 ? -15.031 6.633 13.117 1 89.81 23 ALA B O 1
ATOM 1563 N N . LEU B 1 24 ? -14.336 4.562 13.555 1 92.69 24 LEU B N 1
ATOM 1564 C CA . LEU B 1 24 ? -15.523 4.242 14.344 1 92.69 24 LEU B CA 1
ATOM 1565 C C . LEU B 1 24 ? -15.508 4.984 15.68 1 92.69 24 LEU B C 1
ATOM 1567 O O . LEU B 1 24 ? -16.562 5.406 16.172 1 92.69 24 LEU B O 1
ATOM 1571 N N . ARG B 1 25 ? -14.32 5.207 16.188 1 91.38 25 ARG B N 1
ATOM 1572 C CA . ARG B 1 25 ? -14.188 5.871 17.484 1 91.38 25 ARG B CA 1
ATOM 1573 C C . ARG B 1 25 ? -14.375 7.379 17.344 1 91.38 25 ARG B C 1
ATOM 1575 O O . ARG B 1 25 ? -14.953 8.023 18.234 1 91.38 25 ARG B O 1
ATOM 1582 N N . ASP B 1 26 ? -13.852 7.969 16.281 1 89.56 26 ASP B N 1
ATOM 1583 C CA . ASP B 1 26 ? -13.969 9.398 16 1 89.56 26 ASP B CA 1
ATOM 1584 C C . ASP B 1 26 ? -14.273 9.641 14.523 1 89.56 26 ASP B C 1
ATOM 1586 O O . ASP B 1 26 ? -13.375 9.984 13.742 1 89.56 26 ASP B O 1
ATOM 1590 N N . PRO B 1 27 ? -15.555 9.586 14.242 1 89.19 27 PRO B N 1
ATOM 1591 C CA . PRO B 1 27 ? -15.914 9.695 12.828 1 89.19 27 PRO B CA 1
ATOM 1592 C C . PRO B 1 27 ? -15.898 11.133 12.32 1 89.19 27 PRO B C 1
ATOM 1594 O O . PRO B 1 27 ? -16.016 11.375 11.117 1 89.19 27 PRO B O 1
ATOM 1597 N N . GLY B 1 28 ? -15.789 12.125 13.258 1 84.19 28 GLY B N 1
ATOM 1598 C CA . GLY B 1 28 ? -15.938 13.531 12.914 1 84.19 28 GLY B CA 1
ATOM 1599 C C . GLY B 1 28 ? -14.977 13.977 11.828 1 84.19 28 GLY B C 1
ATOM 1600 O O . GLY B 1 28 ? -15.398 14.531 10.805 1 84.19 28 GLY B O 1
ATOM 1601 N N . GLU B 1 29 ? -13.711 13.695 12.031 1 79.44 29 GLU B N 1
ATOM 1602 C CA . GLU B 1 29 ? -12.695 14.125 11.07 1 79.44 29 GLU B CA 1
ATOM 1603 C C . GLU B 1 29 ? -12.883 13.43 9.727 1 79.44 29 GLU B C 1
ATOM 1605 O O . GLU B 1 29 ? -12.805 14.078 8.68 1 79.44 29 GLU B O 1
ATOM 1610 N N . SER B 1 30 ? -13.156 12.188 9.797 1 82.62 30 SER B N 1
ATOM 1611 C CA . SER B 1 30 ? -13.359 11.43 8.57 1 82.62 30 SER B CA 1
ATOM 1612 C C . SER B 1 30 ? -14.633 11.859 7.852 1 82.62 30 SER B C 1
ATOM 1614 O O . SER B 1 30 ? -14.672 11.914 6.621 1 82.62 30 SER B O 1
ATOM 1616 N N . ALA B 1 31 ? -15.617 12.141 8.625 1 86.12 31 ALA B N 1
ATOM 1617 C CA . ALA B 1 31 ? -16.891 12.562 8.047 1 86.12 31 ALA B CA 1
ATOM 1618 C C . ALA B 1 31 ? -16.734 13.891 7.305 1 86.12 31 ALA B C 1
ATOM 1620 O O . ALA B 1 31 ? -17.312 14.078 6.234 1 86.12 31 ALA B O 1
ATOM 1621 N N . GLU B 1 32 ? -16.016 14.797 7.898 1 81.81 32 GLU B N 1
ATOM 1622 C CA . GLU B 1 32 ? -15.781 16.094 7.258 1 81.81 32 GLU B CA 1
ATOM 1623 C C . GLU B 1 32 ? -15 15.93 5.953 1 81.81 32 GLU B C 1
ATOM 1625 O O . GLU B 1 32 ? -15.266 16.625 4.973 1 81.81 32 GLU B O 1
ATOM 1630 N N . ALA B 1 33 ? -14.133 14.969 5.965 1 76.44 33 ALA B N 1
ATOM 1631 C CA . ALA B 1 33 ? -13.281 14.758 4.801 1 76.44 33 ALA B CA 1
ATOM 1632 C C . ALA B 1 33 ? -14.07 14.172 3.637 1 76.44 33 ALA B C 1
ATOM 1634 O O . ALA B 1 33 ? -13.773 14.445 2.471 1 76.44 33 ALA B O 1
ATOM 1635 N N . VAL B 1 34 ? -15.078 13.422 3.93 1 81.81 34 VAL B N 1
ATOM 1636 C CA . VAL B 1 34 ? -15.766 12.711 2.859 1 81.81 34 VAL B CA 1
ATOM 1637 C C . VAL B 1 34 ? -17.047 13.445 2.496 1 81.81 34 VAL B C 1
ATOM 1639 O O . VAL B 1 34 ? -17.75 13.062 1.547 1 81.81 34 VAL B O 1
ATOM 1642 N N . ARG B 1 35 ? -17.359 14.43 3.189 1 82.94 35 ARG B N 1
ATOM 164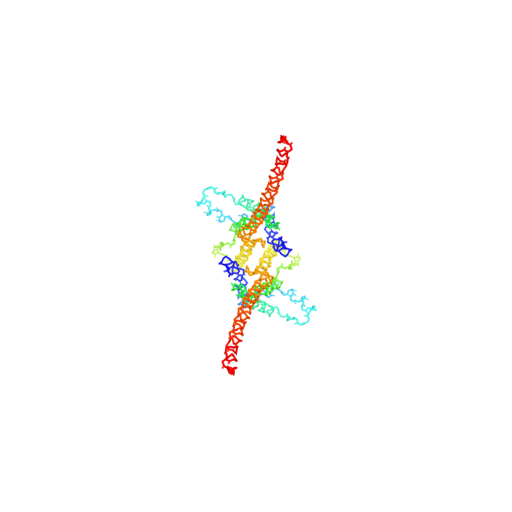3 C CA . ARG B 1 35 ? -18.641 15.141 3.029 1 82.94 35 ARG B CA 1
ATOM 1644 C C . ARG B 1 35 ? -18.844 15.555 1.578 1 82.94 35 ARG B C 1
ATOM 1646 O O . ARG B 1 35 ? -19.922 15.312 1.01 1 82.94 35 ARG B O 1
ATOM 1653 N N . PRO B 1 36 ? -17.844 16.141 0.959 1 78.19 36 PRO B N 1
ATOM 1654 C CA . PRO B 1 36 ? -18.078 16.562 -0.424 1 78.19 36 PRO B CA 1
ATOM 1655 C C . PRO B 1 36 ? -18.391 15.391 -1.351 1 78.19 36 PRO B C 1
ATOM 1657 O O . PRO B 1 36 ? -19.234 15.516 -2.238 1 78.19 36 PRO B O 1
ATOM 1660 N N . LEU B 1 37 ? -17.719 14.312 -1.175 1 77.19 37 LEU B N 1
ATOM 1661 C CA . LEU B 1 37 ? -17.969 13.133 -2.002 1 77.19 37 LEU B CA 1
ATOM 1662 C C . LEU B 1 37 ? -19.344 12.555 -1.718 1 77.19 37 LEU B C 1
ATOM 1664 O O . LEU B 1 37 ? -20.062 12.156 -2.643 1 77.19 37 LEU B O 1
ATOM 1668 N N . VAL B 1 38 ? -19.688 12.508 -0.48 1 80.81 38 VAL B N 1
ATOM 1669 C CA . VAL B 1 38 ? -20.969 11.961 -0.084 1 80.81 38 VAL B CA 1
ATOM 1670 C C . VAL B 1 38 ? -22.094 12.797 -0.683 1 80.81 38 VAL B C 1
ATOM 1672 O O . VAL B 1 38 ? -23.094 12.25 -1.181 1 80.81 38 VAL B O 1
ATOM 1675 N N . GLU B 1 39 ? -21.953 14.055 -0.629 1 79.62 39 GLU B N 1
ATOM 1676 C CA . GLU B 1 39 ? -22.969 14.961 -1.178 1 79.62 39 GLU B CA 1
ATOM 1677 C C . GLU B 1 39 ? -23.094 14.789 -2.689 1 79.62 39 GLU B C 1
ATOM 1679 O O . GLU B 1 39 ? -24.203 14.797 -3.229 1 79.62 39 GLU B O 1
ATOM 1684 N N . ARG B 1 40 ? -22 14.625 -3.344 1 76.44 40 ARG B N 1
ATOM 1685 C CA . ARG B 1 40 ? -22 14.461 -4.793 1 76.44 40 ARG B CA 1
ATOM 1686 C C . ARG B 1 40 ? -22.703 13.164 -5.191 1 76.44 40 ARG B C 1
ATOM 1688 O O . ARG B 1 40 ? -23.5 13.148 -6.129 1 76.44 40 ARG B O 1
ATOM 1695 N N . VAL B 1 41 ? -22.297 12.172 -4.469 1 75.62 41 VAL B N 1
ATOM 1696 C CA . VAL B 1 41 ? -22.844 10.859 -4.797 1 75.62 41 VAL B CA 1
ATOM 1697 C C . VAL B 1 41 ? -24.312 10.805 -4.41 1 75.62 41 VAL B C 1
ATOM 1699 O O . VAL B 1 41 ? -25.125 10.203 -5.121 1 75.62 41 VAL B O 1
ATOM 1702 N N . ALA B 1 42 ? -24.609 11.383 -3.301 1 76.75 42 ALA B N 1
ATOM 1703 C CA . ALA B 1 42 ? -26 11.398 -2.846 1 76.75 42 ALA B CA 1
ATOM 1704 C C . ALA B 1 42 ? -26.891 12.117 -3.85 1 76.75 42 ALA B C 1
ATOM 1706 O O . ALA B 1 42 ? -28.078 11.773 -3.994 1 76.75 42 ALA B O 1
ATOM 1707 N N . ASN B 1 43 ? -26.297 13.117 -4.41 1 77 43 ASN B N 1
ATOM 1708 C CA . ASN B 1 43 ? -27.078 13.844 -5.414 1 77 43 ASN B CA 1
ATOM 1709 C C . ASN B 1 43 ? -27.328 12.992 -6.652 1 77 43 ASN B C 1
ATOM 1711 O O . ASN B 1 43 ? -28.375 13.125 -7.293 1 77 43 ASN B O 1
ATOM 1715 N N . GLN B 1 44 ? -26.359 12.094 -6.906 1 71.69 44 GLN B N 1
ATOM 1716 C CA . GLN B 1 44 ? -26.484 11.266 -8.102 1 71.69 44 GLN B CA 1
ATOM 1717 C C . GLN B 1 44 ? -27.25 9.984 -7.797 1 71.69 44 GLN B C 1
ATOM 1719 O O . GLN B 1 44 ? -27.953 9.453 -8.664 1 71.69 44 GLN B O 1
ATOM 1724 N N . PHE B 1 45 ? -26.969 9.523 -6.59 1 68.81 45 PHE B N 1
ATOM 1725 C CA . PHE B 1 45 ? -27.625 8.281 -6.199 1 68.81 45 PHE B CA 1
ATOM 1726 C C . PHE B 1 45 ? -28.406 8.469 -4.906 1 68.81 45 PHE B C 1
ATOM 1728 O O . PHE B 1 45 ? -27.844 8.398 -3.812 1 68.81 45 PHE B O 1
ATOM 1735 N N . PRO B 1 46 ? -29.688 8.609 -5.016 1 68.44 46 PRO B N 1
ATOM 1736 C CA . PRO B 1 46 ? -30.516 8.891 -3.844 1 68.44 46 PRO B CA 1
ATOM 1737 C C . PRO B 1 46 ? -30.531 7.75 -2.83 1 68.44 46 PRO B C 1
ATOM 1739 O O . PRO B 1 46 ? -30.891 7.949 -1.668 1 68.44 46 PRO B O 1
ATOM 1742 N N . SER B 1 47 ? -30.109 6.648 -3.197 1 68.56 47 SER B N 1
ATOM 1743 C CA . SER B 1 47 ? -30.156 5.504 -2.291 1 68.56 47 SER B CA 1
ATOM 1744 C C . SER B 1 47 ? -28.969 5.508 -1.334 1 68.56 47 SER B C 1
ATOM 1746 O O . SER B 1 47 ? -28.922 4.699 -0.403 1 68.56 47 SER B O 1
ATOM 1748 N N . VAL B 1 48 ? -28.047 6.391 -1.542 1 62.81 48 VAL B N 1
ATOM 1749 C CA . VAL B 1 48 ? -26.859 6.453 -0.699 1 62.81 48 VAL B CA 1
ATOM 1750 C C . VAL B 1 48 ? -27.125 7.34 0.514 1 62.81 48 VAL B C 1
ATOM 1752 O O . VAL B 1 48 ? -27.75 8.398 0.39 1 62.81 48 VAL B O 1
ATOM 1755 N N . PRO B 1 49 ? -26.859 6.766 1.727 1 65.44 49 PRO B N 1
ATOM 1756 C CA . PRO B 1 49 ? -27.047 7.609 2.912 1 65.44 49 PRO B CA 1
ATOM 1757 C C . PRO B 1 49 ? -26.406 8.992 2.762 1 65.44 49 PRO B C 1
ATOM 1759 O O . PRO B 1 49 ? -25.297 9.109 2.256 1 65.44 49 PRO B O 1
ATOM 1762 N N . LYS B 1 50 ? -27.156 9.969 3.092 1 74.38 50 LYS B N 1
ATOM 1763 C CA . LYS B 1 50 ? -26.75 11.359 2.902 1 74.38 50 LYS B CA 1
ATOM 1764 C C . LYS B 1 50 ? -25.906 11.859 4.074 1 74.38 50 LYS B C 1
ATOM 1766 O O . LYS B 1 50 ? -25.297 12.922 3.998 1 74.38 50 LYS B O 1
ATOM 1771 N N . ASP B 1 51 ? -25.781 11 5.066 1 86.5 51 ASP B N 1
ATOM 1772 C CA . ASP B 1 51 ? -25.031 11.438 6.238 1 86.5 51 ASP B CA 1
ATOM 1773 C C . ASP B 1 51 ? -23.594 10.945 6.188 1 86.5 51 ASP B C 1
ATOM 1775 O O . ASP B 1 51 ? -23.344 9.742 6.199 1 86.5 51 ASP B O 1
ATOM 1779 N N . PRO B 1 52 ? -22.75 11.812 6.16 1 88.38 52 PRO B N 1
ATOM 1780 C CA . PRO B 1 52 ? -21.344 11.445 6.078 1 88.38 52 PRO B CA 1
ATOM 1781 C C . PRO B 1 52 ? -20.906 10.531 7.227 1 88.38 52 PRO B C 1
ATOM 1783 O O . PRO B 1 52 ? -20.047 9.664 7.035 1 88.38 52 PRO B O 1
ATOM 1786 N N . THR B 1 53 ? -21.469 10.773 8.328 1 90.94 53 THR B N 1
ATOM 1787 C CA . THR B 1 53 ? -21.094 9.961 9.484 1 90.94 53 THR B CA 1
ATOM 1788 C C . THR B 1 53 ? -21.5 8.508 9.273 1 90.94 53 THR B C 1
ATOM 1790 O O . THR B 1 53 ? -20.75 7.59 9.617 1 90.94 53 THR B O 1
ATOM 1793 N N . THR B 1 54 ? -22.625 8.328 8.727 1 90.56 54 THR B N 1
ATOM 1794 C CA . THR B 1 54 ? -23.094 6.973 8.461 1 90.56 54 THR B CA 1
ATOM 1795 C C . THR B 1 54 ? -22.234 6.293 7.402 1 90.56 54 THR B C 1
ATOM 1797 O O . THR B 1 54 ? -21.938 5.102 7.508 1 90.56 54 THR B O 1
ATOM 1800 N N . VAL B 1 55 ? -21.891 7.016 6.402 1 89.38 55 VAL B N 1
ATOM 1801 C CA . VAL B 1 55 ? -21.047 6.477 5.34 1 89.38 55 VAL B CA 1
ATOM 1802 C C . VAL B 1 55 ? -19.688 6.074 5.914 1 89.38 55 VAL B C 1
ATOM 1804 O O . VAL B 1 55 ? -19.172 5.004 5.594 1 89.38 55 VAL B O 1
ATOM 1807 N N . VAL B 1 56 ? -19.094 6.906 6.797 1 91.12 56 VAL B N 1
ATOM 1808 C CA . VAL B 1 56 ? -17.812 6.641 7.414 1 91.12 56 VAL B CA 1
ATOM 1809 C C . VAL B 1 56 ? -17.906 5.391 8.289 1 91.12 56 VAL B C 1
ATOM 1811 O O . VAL B 1 56 ? -17.016 4.531 8.258 1 91.12 56 VAL B O 1
ATOM 1814 N N . ARG B 1 57 ? -18.984 5.25 9.023 1 93.5 57 ARG B N 1
ATOM 1815 C CA . ARG B 1 57 ? -19.141 4.102 9.914 1 93.5 57 ARG B CA 1
ATOM 1816 C C . ARG B 1 57 ? -19.312 2.812 9.117 1 93.5 57 ARG B C 1
ATOM 1818 O O . ARG B 1 57 ? -18.781 1.767 9.492 1 93.5 57 ARG B O 1
ATOM 1825 N N . ALA B 1 58 ? -20.109 2.908 8.07 1 92.88 58 ALA B N 1
ATOM 1826 C CA . ALA B 1 58 ? -20.297 1.74 7.207 1 92.88 58 ALA B CA 1
ATOM 1827 C C . ALA B 1 58 ? -18.969 1.321 6.57 1 92.88 58 ALA B C 1
ATOM 1829 O O . ALA B 1 58 ? -18.641 0.133 6.527 1 92.88 58 ALA B O 1
ATOM 1830 N N . THR B 1 59 ? -18.266 2.285 6.055 1 93.38 59 THR B N 1
ATOM 1831 C CA . THR B 1 59 ? -16.969 2.016 5.445 1 93.38 59 THR B CA 1
ATOM 1832 C C . THR B 1 59 ? -16.016 1.419 6.465 1 93.38 59 THR B C 1
ATOM 1834 O O . THR B 1 59 ? -15.266 0.488 6.156 1 93.38 59 THR B O 1
ATOM 1837 N N . ALA B 1 60 ? -16.031 1.975 7.66 1 95.31 60 ALA B N 1
ATOM 1838 C CA . ALA B 1 60 ? -15.188 1.472 8.742 1 95.31 60 ALA B CA 1
ATOM 1839 C C . ALA B 1 60 ? -15.492 0.008 9.039 1 95.31 60 ALA B C 1
ATOM 1841 O O . ALA B 1 60 ? -14.578 -0.799 9.227 1 95.31 60 ALA B O 1
ATOM 1842 N N . ALA B 1 61 ? -16.766 -0.291 9.102 1 96.44 61 ALA B N 1
ATOM 1843 C CA . ALA B 1 61 ? -17.172 -1.672 9.352 1 96.44 61 ALA B CA 1
ATOM 1844 C C . ALA B 1 61 ? -16.641 -2.605 8.266 1 96.44 61 ALA B C 1
ATOM 1846 O O . ALA B 1 61 ? -16.141 -3.695 8.562 1 96.44 61 ALA B O 1
ATOM 1847 N N . VAL B 1 62 ? -16.75 -2.191 7.047 1 96.19 62 VAL B N 1
ATOM 1848 C CA . VAL B 1 62 ? -16.234 -2.969 5.922 1 96.19 62 VAL B CA 1
ATOM 1849 C C . VAL B 1 62 ? -14.727 -3.143 6.055 1 96.19 62 VAL B C 1
ATOM 1851 O O . VAL B 1 62 ? -14.203 -4.238 5.84 1 96.19 62 VAL B O 1
ATOM 1854 N N . GLN B 1 63 ? -14.078 -2.025 6.395 1 96.88 63 GLN B N 1
ATOM 1855 C CA . GLN B 1 63 ? -12.625 -2.076 6.527 1 96.88 63 GLN B CA 1
ATOM 1856 C C . GLN B 1 63 ? -12.211 -3.068 7.609 1 96.88 63 GLN B C 1
ATOM 1858 O O . GLN B 1 63 ? -11.281 -3.852 7.414 1 96.88 63 GLN B O 1
ATOM 1863 N N . ILE B 1 64 ? -12.867 -3.07 8.711 1 97.56 64 ILE B N 1
ATOM 1864 C CA . ILE B 1 64 ? -12.531 -3.957 9.82 1 97.56 64 ILE B CA 1
ATOM 1865 C C . ILE B 1 64 ? -12.812 -5.406 9.422 1 97.56 64 ILE B C 1
ATOM 1867 O O . ILE B 1 64 ? -11.961 -6.281 9.609 1 97.56 64 ILE B O 1
ATOM 1871 N N . LEU B 1 65 ? -13.961 -5.676 8.82 1 98.12 65 LEU B N 1
ATOM 1872 C CA . LEU B 1 65 ? -14.352 -7.039 8.461 1 98.12 65 LEU B CA 1
ATOM 1873 C C . LEU B 1 65 ? -13.492 -7.57 7.324 1 98.12 65 LEU B C 1
ATOM 1875 O O . LEU B 1 65 ? -12.938 -8.672 7.418 1 98.12 65 LEU B O 1
ATOM 1879 N N . ALA B 1 66 ? -13.391 -6.824 6.344 1 97.88 66 ALA B N 1
ATOM 1880 C CA . ALA B 1 66 ? -12.641 -7.266 5.168 1 97.88 66 ALA B CA 1
ATOM 1881 C C . ALA B 1 66 ? -11.148 -7.305 5.461 1 97.88 66 ALA B C 1
ATOM 1883 O O . ALA B 1 66 ? -10.43 -8.18 4.961 1 97.88 66 ALA B O 1
ATOM 1884 N N . GLY B 1 67 ? -10.68 -6.281 6.223 1 97.88 67 GLY B N 1
ATOM 1885 C CA . GLY B 1 67 ? -9.281 -6.312 6.629 1 97.88 67 GLY B CA 1
ATOM 1886 C C . GLY B 1 67 ? -8.922 -7.547 7.434 1 97.88 67 GLY B C 1
ATOM 1887 O O . GLY B 1 67 ? -7.871 -8.156 7.219 1 97.88 67 GLY B O 1
ATOM 1888 N N . THR B 1 68 ? -9.789 -7.93 8.359 1 97.69 68 THR B N 1
ATOM 1889 C CA . THR B 1 68 ? -9.586 -9.125 9.172 1 97.69 68 THR B CA 1
ATOM 1890 C C . THR B 1 68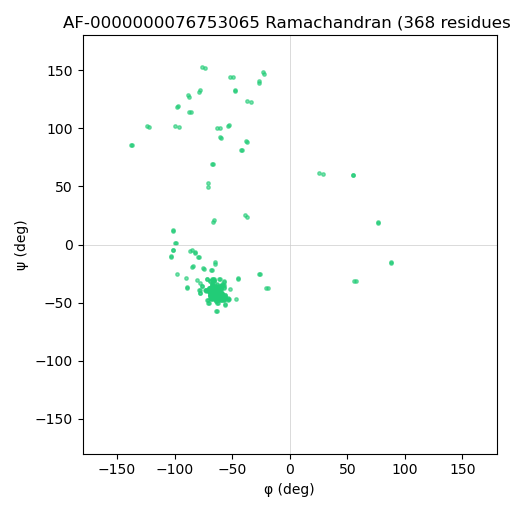 ? -9.633 -10.375 8.312 1 97.69 68 THR B C 1
ATOM 1892 O O . THR B 1 68 ? -8.797 -11.273 8.469 1 97.69 68 THR B O 1
ATOM 1895 N N . ALA B 1 69 ? -10.57 -10.414 7.418 1 97 69 ALA B N 1
ATOM 1896 C CA . ALA B 1 69 ? -10.68 -11.57 6.527 1 97 69 ALA B CA 1
ATOM 1897 C C . ALA B 1 69 ? -9.43 -11.711 5.66 1 97 69 ALA B C 1
ATOM 1899 O O . ALA B 1 69 ? -8.93 -12.82 5.457 1 97 69 ALA B O 1
ATOM 1900 N N . LEU B 1 70 ? -8.922 -10.609 5.133 1 96 70 LEU B N 1
ATOM 1901 C CA . LEU B 1 70 ? -7.73 -10.633 4.293 1 96 70 LEU B CA 1
ATOM 1902 C C . LEU B 1 70 ? -6.527 -11.156 5.07 1 96 70 LEU B C 1
ATOM 1904 O O . LEU B 1 70 ? -5.754 -11.961 4.559 1 96 70 LEU B O 1
ATOM 1908 N N . ALA B 1 71 ? -6.402 -10.656 6.289 1 94.62 71 ALA B N 1
ATOM 1909 C CA . ALA B 1 71 ? -5.281 -11.062 7.133 1 94.62 71 ALA B CA 1
ATOM 1910 C C . ALA B 1 71 ? -5.254 -12.578 7.316 1 94.62 71 ALA B C 1
ATOM 1912 O O . ALA B 1 71 ? -4.184 -13.188 7.324 1 94.62 71 ALA B O 1
ATOM 1913 N N . PHE B 1 72 ? -6.41 -13.18 7.332 1 93.31 72 PHE B N 1
ATOM 1914 C CA . PHE B 1 72 ? -6.48 -14.617 7.582 1 93.31 72 PHE B CA 1
ATOM 1915 C C . PHE B 1 72 ? -6.613 -15.391 6.273 1 93.31 72 PHE B C 1
ATOM 1917 O O . PHE B 1 72 ? -6.711 -16.625 6.281 1 93.31 72 PHE B O 1
ATOM 1924 N N . GLY B 1 73 ? -6.617 -14.766 5.254 1 89.31 73 GLY B N 1
ATOM 1925 C CA . GLY B 1 73 ? -6.656 -15.406 3.951 1 89.31 73 GLY B CA 1
ATOM 1926 C C . GLY B 1 73 ? -8.031 -15.93 3.586 1 89.31 73 GLY B C 1
ATOM 1927 O O . GLY B 1 73 ? -8.156 -16.844 2.768 1 89.31 73 GLY B O 1
ATOM 1928 N N . ARG B 1 74 ? -8.992 -15.391 4.27 1 89.56 74 ARG B N 1
ATOM 1929 C CA . ARG B 1 74 ? -10.359 -15.797 3.965 1 89.56 74 ARG B CA 1
ATOM 1930 C C . ARG B 1 74 ? -10.945 -14.945 2.842 1 89.56 74 ARG B C 1
ATOM 1932 O O . ARG B 1 74 ? -11.094 -13.727 2.992 1 89.56 74 ARG B O 1
ATOM 1939 N N . ALA B 1 75 ? -11.227 -15.516 1.705 1 93.38 75 ALA B N 1
ATOM 1940 C CA . ALA B 1 75 ? -11.805 -14.859 0.536 1 93.38 75 ALA B CA 1
ATOM 1941 C C . ALA B 1 75 ? -10.961 -13.656 0.111 1 93.38 75 ALA B C 1
ATOM 1943 O O . ALA B 1 75 ? -11.469 -12.531 0.046 1 93.38 75 ALA B O 1
ATOM 1944 N N . PRO B 1 76 ? -9.695 -13.883 -0.219 1 91.56 76 PRO B N 1
ATOM 1945 C CA . PRO B 1 76 ? -8.789 -12.766 -0.501 1 91.56 76 PRO B CA 1
ATOM 1946 C C . PRO B 1 76 ? -9.273 -11.883 -1.648 1 91.56 76 PRO B C 1
ATOM 1948 O O . PRO B 1 76 ? -9.102 -10.664 -1.613 1 91.56 76 PRO B O 1
ATOM 1951 N N . ARG B 1 77 ? -9.906 -12.461 -2.629 1 93.19 77 ARG B N 1
ATOM 1952 C CA . ARG B 1 77 ? -10.375 -11.664 -3.756 1 93.19 77 ARG B CA 1
ATOM 1953 C C . ARG B 1 77 ? -11.5 -10.727 -3.328 1 93.19 77 ARG B C 1
ATOM 1955 O O . ARG B 1 77 ? -11.469 -9.531 -3.631 1 93.19 77 ARG B O 1
ATOM 1962 N N . LEU B 1 78 ? -12.422 -11.266 -2.613 1 95.25 78 LEU B N 1
ATOM 1963 C CA . LEU B 1 78 ? -13.539 -10.445 -2.156 1 95.25 78 LEU B CA 1
ATOM 1964 C C . LEU B 1 78 ? -13.078 -9.406 -1.145 1 95.25 78 LEU B C 1
ATOM 1966 O O . LEU B 1 78 ? -13.508 -8.25 -1.199 1 95.25 78 LEU B O 1
ATOM 1970 N N . SER B 1 79 ? -12.266 -9.852 -0.171 1 97.31 79 SER B N 1
ATOM 1971 C CA . SER B 1 79 ? -11.75 -8.93 0.838 1 97.31 79 SER B CA 1
ATOM 1972 C C . SER B 1 79 ? -10.984 -7.785 0.197 1 97.31 79 SER B C 1
ATOM 1974 O O . SER B 1 79 ? -11.195 -6.617 0.54 1 97.31 79 SER B O 1
ATOM 1976 N N . ALA B 1 80 ? -10.117 -8.125 -0.749 1 96.69 80 ALA B N 1
ATOM 1977 C CA . ALA B 1 80 ? -9.312 -7.117 -1.435 1 96.69 80 ALA B CA 1
ATOM 1978 C C . ALA B 1 80 ? -10.203 -6.148 -2.211 1 96.69 80 ALA B C 1
ATOM 1980 O O . ALA B 1 80 ? -9.953 -4.941 -2.221 1 96.69 80 ALA B O 1
ATOM 1981 N N . LEU B 1 81 ? -11.234 -6.621 -2.865 1 94.56 81 LEU B N 1
ATOM 1982 C CA . LEU B 1 81 ? -12.156 -5.781 -3.623 1 94.56 81 LEU B CA 1
ATOM 1983 C C . LEU B 1 81 ? -12.906 -4.824 -2.701 1 94.56 81 LEU B C 1
ATOM 1985 O O . LEU B 1 81 ? -13.07 -3.646 -3.023 1 94.56 81 LEU B O 1
ATOM 1989 N N . LEU B 1 82 ? -13.344 -5.32 -1.601 1 96.31 82 LEU B N 1
ATOM 1990 C CA . LEU B 1 82 ? -14.062 -4.496 -0.634 1 96.31 82 LEU B CA 1
ATOM 1991 C C . LEU B 1 82 ? -13.156 -3.42 -0.056 1 96.31 82 LEU B C 1
ATOM 1993 O O . LEU B 1 82 ? -13.562 -2.264 0.078 1 96.31 82 LEU B O 1
ATOM 1997 N N . LEU B 1 83 ? -11.969 -3.805 0.256 1 96.19 83 LEU B N 1
ATOM 1998 C CA . LEU B 1 83 ? -11.016 -2.838 0.794 1 96.19 83 LEU B CA 1
ATOM 1999 C C . LEU B 1 83 ? -10.633 -1.808 -0.262 1 96.19 83 LEU B C 1
ATOM 2001 O O . LEU B 1 83 ? -10.516 -0.618 0.041 1 96.19 83 LEU B O 1
ATOM 2005 N N . ALA B 1 84 ? -10.398 -2.297 -1.514 1 94.25 84 ALA B N 1
ATOM 2006 C CA . ALA B 1 84 ? -10.141 -1.369 -2.609 1 94.25 84 ALA B CA 1
ATOM 2007 C C . ALA B 1 84 ? -11.273 -0.362 -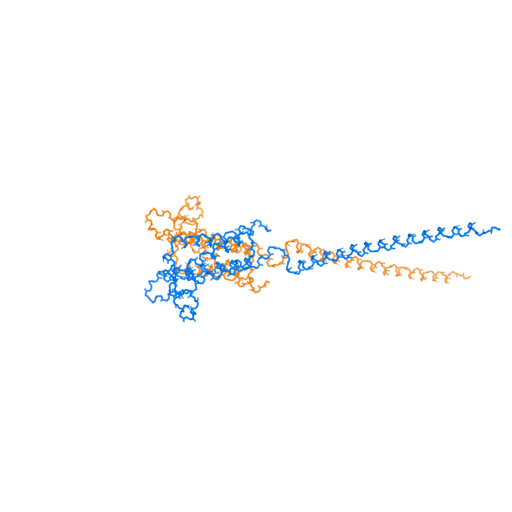2.764 1 94.25 84 ALA B C 1
ATOM 2009 O O . ALA B 1 84 ? -11.031 0.835 -2.93 1 94.25 84 ALA B O 1
ATOM 2010 N N . GLY B 1 85 ? -12.516 -0.822 -2.719 1 92.38 85 GLY B N 1
ATOM 2011 C CA . GLY B 1 85 ? -13.68 0.049 -2.799 1 92.38 85 GLY B CA 1
ATOM 2012 C C . GLY B 1 85 ? -13.742 1.069 -1.678 1 92.38 85 GLY B C 1
ATOM 2013 O O . GLY B 1 85 ? -14.234 2.184 -1.869 1 92.38 85 GLY B O 1
ATOM 2014 N N . SER B 1 86 ? -13.195 0.745 -0.501 1 91.62 86 SER B N 1
ATOM 2015 C CA . SER B 1 86 ? -13.25 1.623 0.663 1 91.62 86 SER B CA 1
ATOM 2016 C C . SER B 1 86 ? -12.281 2.791 0.518 1 91.62 86 SER B C 1
ATOM 2018 O O . SER B 1 86 ? -12.359 3.768 1.266 1 91.62 86 SER B O 1
ATOM 2020 N N . LEU B 1 87 ? -11.266 2.605 -0.361 1 87.56 87 LEU B N 1
ATOM 2021 C CA . LEU B 1 87 ? -10.305 3.686 -0.586 1 87.56 87 LEU B CA 1
ATOM 2022 C C . LEU B 1 87 ? -10.977 4.863 -1.29 1 87.56 87 LEU B C 1
ATOM 2024 O O . LEU B 1 87 ? -10.453 5.98 -1.26 1 87.56 87 LEU B O 1
ATOM 2028 N N . VAL B 1 88 ? -12.07 4.672 -1.963 1 78.69 88 VAL B N 1
ATOM 202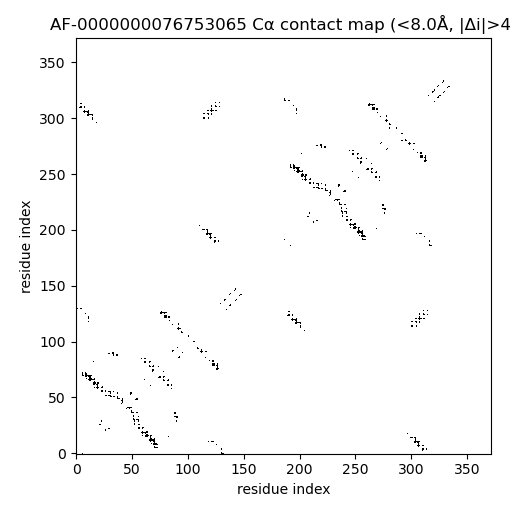9 C CA . VAL B 1 88 ? -12.75 5.707 -2.74 1 78.69 88 VAL B CA 1
ATOM 2030 C C . VAL B 1 88 ? -13.234 6.816 -1.812 1 78.69 88 VAL B C 1
ATOM 2032 O O . VAL B 1 88 ? -12.93 7.992 -2.021 1 78.69 88 VAL B O 1
ATOM 2035 N N . PRO B 1 89 ? -14.07 6.539 -0.782 1 69.75 89 PRO B N 1
ATOM 2036 C CA . PRO B 1 89 ? -14.523 7.613 0.105 1 69.75 89 PRO B CA 1
ATOM 2037 C C . PRO B 1 89 ? -13.383 8.219 0.927 1 69.75 89 PRO B C 1
ATOM 2039 O O . PRO B 1 89 ? -13.508 9.336 1.438 1 69.75 89 PRO B O 1
ATOM 2042 N N . ALA B 1 90 ? -12.266 7.504 1.352 1 58.62 90 ALA B N 1
ATOM 2043 C CA . ALA B 1 90 ? -11.164 7.988 2.182 1 58.62 90 ALA B CA 1
ATOM 2044 C C . ALA B 1 90 ? -10.359 9.062 1.453 1 58.62 90 ALA B C 1
ATOM 2046 O O . ALA B 1 90 ? -9.477 9.68 2.039 1 58.62 90 ALA B O 1
ATOM 2047 N N . GLY B 1 91 ? -10.82 9.711 0.511 1 56.97 91 GLY B N 1
ATOM 2048 C CA . GLY B 1 91 ? -10.156 10.852 -0.095 1 56.97 91 GLY B CA 1
ATOM 2049 C C . GLY B 1 91 ? -9.203 10.461 -1.211 1 56.97 91 GLY B C 1
ATOM 2050 O O . GLY B 1 91 ? -8.453 11.297 -1.717 1 56.97 91 GLY B O 1
ATOM 2051 N N . GLY B 1 92 ? -8.906 9.242 -1.224 1 51.31 92 GLY B N 1
ATOM 2052 C CA . GLY B 1 92 ? -7.766 8.898 -2.061 1 51.31 92 GLY B CA 1
ATOM 2053 C C . GLY B 1 92 ? -7.824 9.531 -3.438 1 51.31 92 GLY B C 1
ATOM 2054 O O . GLY B 1 92 ? -6.785 9.758 -4.066 1 51.31 92 GLY B O 1
ATOM 2055 N N . ILE B 1 93 ? -8.938 9.484 -4.152 1 45.16 93 ILE B N 1
ATOM 2056 C CA . ILE B 1 93 ? -8.922 9.891 -5.555 1 45.16 93 ILE B CA 1
ATOM 2057 C C . ILE B 1 93 ? -9.234 11.383 -5.66 1 45.16 93 ILE B C 1
ATOM 2059 O O . ILE B 1 93 ? -8.969 12.008 -6.688 1 45.16 93 ILE B O 1
ATOM 2063 N N . LEU B 1 94 ? -9.945 11.945 -4.812 1 43.91 94 LEU B N 1
ATOM 2064 C CA . LEU B 1 94 ? -10.492 13.234 -5.23 1 43.91 94 LEU B CA 1
ATOM 2065 C C . LEU B 1 94 ? -9.625 14.383 -4.73 1 43.91 94 LEU B C 1
ATOM 2067 O O . LEU B 1 94 ? -9.336 14.469 -3.535 1 43.91 94 LEU B O 1
ATOM 2071 N N . PRO B 1 95 ? -8.742 15.023 -5.559 1 45.16 95 PRO B N 1
ATOM 2072 C CA . PRO B 1 95 ? -8.148 16.328 -5.242 1 45.16 95 PRO B CA 1
ATOM 2073 C C . PRO B 1 95 ? -9.133 17.266 -4.535 1 45.16 95 PRO B C 1
ATOM 2075 O O . PRO B 1 95 ? -10.305 17.328 -4.91 1 45.16 95 PRO B O 1
ATOM 2078 N N . HIS B 1 96 ? -9.266 17.281 -3.324 1 46.5 96 HIS B N 1
ATOM 2079 C CA . HIS B 1 96 ? -10.086 18.375 -2.836 1 46.5 96 HIS B CA 1
ATOM 2080 C C . HIS B 1 96 ? -9.773 19.672 -3.584 1 46.5 96 HIS B C 1
ATOM 2082 O O . HIS B 1 96 ? -8.633 20.141 -3.58 1 46.5 96 HIS B O 1
ATOM 2088 N N . LYS B 1 97 ? -10.289 19.844 -4.684 1 46.34 97 LYS B N 1
ATOM 2089 C CA . LYS B 1 97 ? -10.258 21.141 -5.352 1 46.34 97 LYS B CA 1
ATOM 2090 C C . LYS B 1 97 ? -10.406 22.281 -4.348 1 46.34 97 LYS B C 1
ATOM 2092 O O . LYS B 1 97 ? -11.477 22.891 -4.238 1 46.34 97 LYS B O 1
ATOM 2097 N N . SER B 1 98 ? -10.109 22.203 -3.064 1 46.72 98 SER B N 1
ATOM 2098 C CA . SER B 1 98 ? -10.336 23.547 -2.545 1 46.72 98 SER B CA 1
ATOM 2099 C C . SER B 1 98 ? -9.453 24.562 -3.244 1 46.72 98 SER B C 1
ATOM 2101 O O . SER B 1 98 ? -8.227 24.438 -3.24 1 46.72 98 SER B O 1
ATOM 2103 N N . ALA B 1 99 ? -9.805 25.172 -4.219 1 50.03 99 ALA B N 1
ATOM 2104 C CA . ALA B 1 99 ? -9.188 26.359 -4.812 1 50.03 99 ALA B CA 1
ATOM 2105 C C . ALA B 1 99 ? -8.273 27.062 -3.818 1 50.03 99 ALA B C 1
ATOM 2107 O O . ALA B 1 99 ? -7.234 27.609 -4.199 1 50.03 99 ALA B O 1
ATOM 2108 N N . ASP B 1 100 ? -8.602 27.125 -2.537 1 52.31 100 ASP B N 1
ATOM 2109 C CA . ASP B 1 100 ? -7.898 28 -1.604 1 52.31 100 ASP B CA 1
ATOM 2110 C C . ASP B 1 100 ? -6.891 27.219 -0.768 1 52.31 100 ASP B C 1
ATOM 2112 O O . ASP B 1 100 ? -6.316 27.75 0.184 1 52.31 100 ASP B O 1
ATOM 2116 N N . ALA B 1 101 ? -6.641 25.984 -1.167 1 61.59 101 ALA B N 1
ATOM 2117 C CA . ALA B 1 101 ? -5.75 25.25 -0.269 1 61.59 101 ALA B CA 1
ATOM 2118 C C . ALA B 1 101 ? -4.297 25.672 -0.481 1 61.59 101 ALA B C 1
ATOM 2120 O O . ALA B 1 101 ? -3.895 26 -1.601 1 61.59 101 ALA B O 1
ATOM 2121 N N . SER B 1 102 ? -3.598 25.938 0.55 1 73.12 102 SER B N 1
ATOM 2122 C CA . SER B 1 102 ? -2.174 26.266 0.541 1 73.12 102 SER B CA 1
ATOM 2123 C C . SER B 1 102 ? -1.375 25.219 -0.233 1 73.12 102 SER B C 1
ATOM 2125 O O . SER B 1 102 ? -1.831 24.094 -0.413 1 73.12 102 SER B O 1
ATOM 2127 N N . PRO B 1 103 ? -0.432 25.609 -0.876 1 74.69 103 PRO B N 1
ATOM 2128 C CA . PRO B 1 103 ? 0.457 24.688 -1.59 1 74.69 103 PRO B CA 1
ATOM 2129 C C . PRO B 1 103 ? 0.845 23.484 -0.75 1 74.69 103 PRO B C 1
ATOM 2131 O O . PRO B 1 103 ? 0.993 22.375 -1.283 1 74.69 103 PRO B O 1
ATOM 2134 N N . GLU B 1 104 ? 0.884 23.641 0.499 1 72.88 104 GLU B N 1
ATOM 2135 C CA . GLU B 1 104 ? 1.244 22.547 1.397 1 72.88 104 GLU B CA 1
ATOM 2136 C C . GLU B 1 104 ? 0.122 21.516 1.492 1 72.88 104 GLU B C 1
ATOM 2138 O O . GLU B 1 104 ? 0.378 20.312 1.502 1 72.88 104 GLU B O 1
ATOM 2143 N N . THR B 1 105 ? -1.052 22.047 1.531 1 73.62 105 THR B N 1
ATOM 2144 C CA . THR B 1 105 ? -2.201 21.156 1.619 1 73.62 105 THR B CA 1
ATOM 2145 C C . THR B 1 105 ? -2.344 20.328 0.344 1 73.62 105 THR B C 1
ATOM 2147 O O . THR B 1 105 ? -2.639 19.125 0.401 1 73.62 105 THR B O 1
ATOM 2150 N N . LYS B 1 106 ? -2.016 20.953 -0.748 1 75.06 106 LYS B N 1
ATOM 2151 C CA . LYS B 1 106 ? -2.102 20.266 -2.027 1 75.06 106 LYS B CA 1
ATOM 2152 C C . LYS B 1 106 ? -1.046 19.172 -2.127 1 75.06 106 LYS B C 1
ATOM 2154 O O . LYS B 1 106 ? -1.318 18.078 -2.641 1 75.06 106 LYS B O 1
ATOM 2159 N N . ALA B 1 107 ? 0.088 19.484 -1.644 1 74.31 107 ALA B N 1
ATOM 2160 C CA . ALA B 1 107 ? 1.17 18.5 -1.661 1 74.31 107 ALA B CA 1
ATOM 2161 C C . ALA B 1 107 ? 0.826 17.281 -0.8 1 74.31 107 ALA B C 1
ATOM 2163 O O . ALA B 1 107 ? 1.115 16.156 -1.176 1 74.31 107 ALA B O 1
ATOM 2164 N N . ARG B 1 108 ? 0.177 17.578 0.253 1 75.56 108 ARG B N 1
ATOM 2165 C CA . ARG B 1 108 ? -0.214 16.5 1.158 1 75.56 108 ARG B CA 1
ATOM 2166 C C . ARG B 1 108 ? -1.287 15.617 0.529 1 75.56 108 ARG B C 1
ATOM 2168 O O . ARG B 1 108 ? -1.243 14.398 0.656 1 75.56 108 ARG B O 1
ATOM 2175 N N . GLN B 1 109 ? -2.199 16.281 -0.074 1 77.38 109 GLN B N 1
ATOM 2176 C CA . GLN B 1 109 ? -3.273 15.539 -0.721 1 77.38 109 GLN B CA 1
ATOM 2177 C C . GLN B 1 109 ? -2.734 14.656 -1.841 1 77.38 109 GLN B C 1
ATOM 2179 O O . GLN B 1 109 ? -3.188 13.523 -2.02 1 77.38 109 GLN B O 1
ATOM 2184 N N . ARG B 1 110 ? -1.823 15.203 -2.572 1 80.12 110 ARG B N 1
ATOM 2185 C CA . ARG B 1 110 ? -1.213 14.43 -3.65 1 80.12 110 ARG B CA 1
ATOM 2186 C C . ARG B 1 110 ? -0.463 13.227 -3.104 1 80.12 110 ARG B C 1
ATOM 2188 O O . ARG B 1 110 ? -0.539 12.133 -3.67 1 80.12 110 ARG B O 1
ATOM 2195 N N . ALA B 1 111 ? 0.226 13.445 -2.041 1 78.56 111 ALA B N 1
ATOM 2196 C CA . ALA B 1 111 ? 0.962 12.352 -1.403 1 78.56 111 ALA B CA 1
ATOM 2197 C C . ALA B 1 111 ? 0.014 11.258 -0.923 1 78.56 111 ALA B C 1
ATOM 2199 O O . ALA B 1 111 ? 0.311 10.07 -1.058 1 78.56 111 ALA B O 1
ATOM 2200 N N . GLU B 1 112 ? -1.076 11.703 -0.374 1 81.06 112 GLU B N 1
ATOM 2201 C CA . GLU B 1 112 ? -2.068 10.742 0.103 1 81.06 112 GLU B CA 1
ATOM 2202 C C . GLU B 1 112 ? -2.639 9.922 -1.049 1 81.06 112 GLU B C 1
ATOM 2204 O O . GLU B 1 112 ? -2.855 8.719 -0.911 1 81.06 112 GLU B O 1
ATOM 2209 N N . PHE B 1 113 ? -2.92 10.617 -2.16 1 83 113 PHE B N 1
ATOM 2210 C CA . PHE B 1 113 ? -3.434 9.93 -3.342 1 83 113 PHE B CA 1
ATOM 2211 C C . PHE B 1 113 ? -2.451 8.875 -3.828 1 83 113 PHE B C 1
ATOM 2213 O O . PHE B 1 113 ? -2.844 7.746 -4.129 1 83 113 PHE B O 1
ATOM 2220 N N . GLU B 1 114 ? -1.239 9.242 -3.924 1 85.56 114 GLU B N 1
ATOM 2221 C CA . GLU B 1 114 ? -0.204 8.32 -4.387 1 85.56 114 GLU B CA 1
ATOM 2222 C C . GLU B 1 114 ? -0.081 7.117 -3.457 1 85.56 114 GLU B C 1
ATOM 2224 O O . GLU B 1 114 ? 0.088 5.988 -3.918 1 85.56 114 GLU B O 1
ATOM 2229 N N . LYS B 1 115 ? -0.129 7.309 -2.203 1 86.12 115 LYS B N 1
ATOM 2230 C CA . LYS B 1 115 ? -0.055 6.207 -1.249 1 86.12 115 LYS B CA 1
ATOM 2231 C C . LYS B 1 115 ? -1.243 5.266 -1.406 1 86.12 115 LYS B C 1
ATOM 2233 O O . LYS B 1 115 ? -1.092 4.047 -1.305 1 86.12 115 LYS B O 1
ATOM 2238 N N . ASN B 1 116 ? -2.383 5.867 -1.652 1 88.69 116 ASN B N 1
ATOM 2239 C CA . ASN B 1 116 ? -3.555 5.039 -1.909 1 88.69 116 ASN B CA 1
ATOM 2240 C C . ASN B 1 116 ? -3.371 4.176 -3.154 1 88.69 116 ASN B C 1
ATOM 2242 O O . ASN B 1 116 ? -3.854 3.043 -3.207 1 88.69 116 ASN B O 1
ATOM 2246 N N . LEU B 1 117 ? -2.729 4.699 -4.137 1 91.19 117 LEU B N 1
ATOM 2247 C CA . LEU B 1 117 ? -2.447 3.924 -5.34 1 91.19 117 LEU B CA 1
ATOM 2248 C C . LEU B 1 117 ? -1.558 2.727 -5.023 1 91.19 117 LEU B C 1
ATOM 2250 O O . LEU B 1 117 ? -1.774 1.631 -5.543 1 91.19 117 LEU B O 1
ATOM 2254 N N . ALA B 1 118 ? -0.562 2.996 -4.215 1 93.44 118 ALA B N 1
ATOM 2255 C CA . ALA B 1 118 ? 0.325 1.906 -3.82 1 93.44 118 ALA B CA 1
ATOM 2256 C C . ALA B 1 118 ? -0.438 0.829 -3.055 1 93.44 118 ALA B C 1
ATOM 2258 O O . ALA B 1 118 ? -0.247 -0.365 -3.299 1 93.44 118 ALA B O 1
ATOM 2259 N N . VAL B 1 119 ? -1.246 1.273 -2.129 1 94.25 119 VAL B N 1
ATOM 2260 C CA . VAL B 1 119 ? -2.049 0.337 -1.352 1 94.25 119 VAL B CA 1
ATOM 2261 C C . VAL B 1 119 ? -2.971 -0.451 -2.281 1 94.25 119 VAL B C 1
ATOM 2263 O O . VAL B 1 119 ? -3.117 -1.667 -2.135 1 94.25 119 VAL B O 1
ATOM 2266 N N . LEU B 1 120 ? -3.574 0.259 -3.234 1 94.94 120 LEU B N 1
ATOM 2267 C CA . LEU B 1 120 ? -4.418 -0.406 -4.223 1 94.94 120 LEU B CA 1
ATOM 2268 C C . LEU B 1 120 ? -3.631 -1.475 -4.977 1 94.94 120 LEU B C 1
ATOM 2270 O O . LEU B 1 120 ? -4.133 -2.578 -5.199 1 94.94 120 LEU B O 1
ATOM 2274 N N . GLY B 1 121 ? -2.465 -1.178 -5.434 1 94.81 121 GLY B N 1
ATOM 2275 C CA . GLY B 1 121 ? -1.615 -2.174 -6.066 1 94.81 121 GLY B CA 1
ATOM 2276 C C . GLY B 1 121 ? -1.393 -3.404 -5.207 1 94.81 121 GLY B C 1
ATOM 2277 O O . GLY B 1 121 ? -1.463 -4.531 -5.699 1 94.81 121 GLY B O 1
ATOM 2278 N N . GLY B 1 122 ? -1.078 -3.189 -3.932 1 95.75 122 GLY B N 1
ATOM 2279 C CA . GLY B 1 122 ? -0.936 -4.301 -3.004 1 95.75 122 GLY B CA 1
ATOM 2280 C C . GLY B 1 122 ? -2.199 -5.129 -2.867 1 95.75 122 GLY B C 1
ATOM 2281 O O . GLY B 1 122 ? -2.135 -6.359 -2.797 1 95.75 122 GLY B O 1
ATOM 2282 N N . LEU B 1 123 ? -3.332 -4.477 -2.791 1 96.25 123 LEU B N 1
ATOM 2283 C CA . LEU B 1 123 ? -4.605 -5.18 -2.682 1 96.25 123 LEU B CA 1
ATOM 2284 C C . LEU B 1 123 ? -4.879 -6.004 -3.934 1 96.25 123 LEU B C 1
ATOM 2286 O O . LEU B 1 123 ? -5.398 -7.121 -3.846 1 96.25 123 LEU B O 1
ATOM 2290 N N . VAL B 1 124 ? -4.559 -5.48 -5.125 1 95.19 124 VAL B N 1
ATOM 2291 C CA . VAL B 1 124 ? -4.738 -6.215 -6.371 1 95.19 124 VAL B CA 1
ATOM 2292 C C . VAL B 1 124 ? -3.854 -7.461 -6.367 1 95.19 124 VAL B C 1
ATOM 2294 O O . VAL B 1 124 ? -4.297 -8.547 -6.746 1 95.19 124 VAL B O 1
ATOM 2297 N N . LEU B 1 125 ? -2.65 -7.297 -5.891 1 94.06 125 LEU B N 1
ATOM 2298 C CA . LEU B 1 125 ? -1.763 -8.453 -5.805 1 94.06 125 LEU B CA 1
ATOM 2299 C C . LEU B 1 125 ? -2.309 -9.484 -4.82 1 94.06 125 LEU B C 1
ATOM 2301 O O . LEU B 1 125 ? -2.213 -10.688 -5.062 1 94.06 125 LEU B O 1
ATOM 2305 N N . ALA B 1 126 ? -2.859 -9 -3.775 1 93.56 126 ALA B N 1
ATOM 2306 C CA . ALA B 1 126 ? -3.453 -9.914 -2.799 1 93.56 126 ALA B CA 1
ATOM 2307 C C . ALA B 1 126 ? -4.633 -10.672 -3.4 1 93.56 126 ALA B C 1
ATOM 2309 O O . ALA B 1 126 ? -4.84 -11.852 -3.098 1 93.56 126 ALA B O 1
ATOM 2310 N N . ALA B 1 127 ? -5.348 -10 -4.191 1 93 127 ALA B N 1
ATOM 2311 C CA . ALA B 1 127 ? -6.527 -10.594 -4.809 1 93 127 ALA B CA 1
ATOM 2312 C C . ALA B 1 127 ? -6.141 -11.727 -5.758 1 93 127 ALA B C 1
ATOM 2314 O O . ALA B 1 127 ? -6.863 -12.711 -5.883 1 93 127 ALA B O 1
ATOM 2315 N N . VAL B 1 128 ? -4.973 -11.609 -6.363 1 88.38 128 VAL B N 1
ATOM 2316 C CA . VAL B 1 128 ? -4.621 -12.594 -7.383 1 88.38 128 VAL B CA 1
ATOM 2317 C C . VAL B 1 128 ? -3.623 -13.602 -6.809 1 88.38 128 VAL B C 1
ATOM 2319 O O . VAL B 1 128 ? -3.221 -14.539 -7.496 1 88.38 128 VAL B O 1
ATOM 2322 N N . ASP B 1 129 ? -3.182 -13.234 -5.668 1 80.5 129 ASP B N 1
ATOM 2323 C CA . ASP B 1 129 ? -2.266 -14.172 -5.023 1 80.5 129 ASP B CA 1
ATOM 2324 C C . ASP B 1 129 ? -2.99 -15.453 -4.613 1 80.5 129 ASP B C 1
ATOM 2326 O O . ASP B 1 129 ? -3.531 -15.539 -3.51 1 80.5 129 ASP B O 1
ATOM 2330 N N . THR B 1 130 ? -3.441 -16.328 -5.508 1 62.56 130 THR B N 1
ATOM 2331 C CA . THR B 1 130 ? -4.227 -17.531 -5.301 1 62.56 130 THR B CA 1
ATOM 2332 C C . THR B 1 130 ? -3.383 -18.609 -4.633 1 62.56 130 THR B C 1
ATOM 2334 O O . THR B 1 130 ? -3.746 -19.797 -4.652 1 62.56 130 THR B O 1
ATOM 2337 N N . GLN B 1 131 ? -2.604 -18.094 -3.348 1 53.38 131 GLN B N 1
ATOM 2338 C CA . GLN B 1 131 ? -1.935 -19 -2.424 1 53.38 131 GLN B CA 1
ATOM 2339 C C . GLN B 1 131 ? -1.463 -20.266 -3.145 1 53.38 131 GLN B C 1
ATOM 2341 O O . GLN B 1 131 ? -1.952 -21.359 -2.869 1 53.38 131 GLN B O 1
ATOM 2346 N N . GLY B 1 132 ? -0.575 -20.328 -4.184 1 46.25 132 GLY B N 1
ATOM 2347 C CA . GLY B 1 132 ? -0.073 -21.547 -4.789 1 46.25 132 GLY B CA 1
ATOM 2348 C C . GLY B 1 132 ? -1.175 -22.438 -5.324 1 46.25 132 GLY B C 1
ATOM 2349 O O . GLY B 1 132 ? -0.913 -23.562 -5.754 1 46.25 132 GLY B O 1
ATOM 2350 N N . ARG B 1 133 ? -2.406 -22.438 -4.691 1 45.28 133 ARG B N 1
ATOM 2351 C CA . ARG B 1 133 ? -3.334 -23.391 -5.289 1 45.28 133 ARG B CA 1
ATOM 2352 C C . ARG B 1 133 ? -3.457 -23.172 -6.793 1 45.28 133 ARG B C 1
ATOM 2354 O O . ARG B 1 133 ? -3.76 -22.062 -7.238 1 45.28 133 ARG B O 1
ATOM 2361 N N . PRO B 1 134 ? -2.809 -24 -7.555 1 43.94 134 PRO B N 1
ATOM 2362 C CA . PRO B 1 134 ? -2.873 -23.938 -9.016 1 43.94 134 PRO B CA 1
ATOM 2363 C C . PRO B 1 134 ? -4.184 -23.328 -9.523 1 43.94 134 PRO B C 1
ATOM 2365 O O . PRO B 1 134 ? -5.176 -23.312 -8.789 1 43.94 134 PRO B O 1
ATOM 2368 N N . SER B 1 135 ? -4.172 -22.453 -10.586 1 36.91 135 SER B N 1
ATOM 2369 C CA . SER B 1 135 ? -5.359 -22 -11.312 1 36.91 135 SER B CA 1
ATOM 2370 C C . SER B 1 135 ? -6.508 -22.984 -11.148 1 36.91 135 SER B C 1
ATOM 2372 O O . SER B 1 135 ? -6.297 -24.141 -10.75 1 36.91 135 SER B O 1
ATOM 2374 N N . ILE B 1 136 ? -7.727 -22.672 -11.109 1 40.69 136 ILE B N 1
ATOM 2375 C CA . ILE B 1 136 ? -8.812 -23.625 -11.305 1 40.69 136 ILE B CA 1
ATOM 2376 C C . ILE B 1 136 ? -8.32 -24.797 -12.156 1 40.69 136 ILE B C 1
ATOM 2378 O O . ILE B 1 136 ? -8.789 -25.922 -12.008 1 40.69 136 ILE B O 1
ATOM 2382 N N . SER B 1 137 ? -7.305 -24.469 -12.938 1 41.06 137 SER B N 1
ATOM 2383 C CA . SER B 1 137 ? -6.785 -25.484 -13.852 1 41.06 137 SER B CA 1
ATOM 2384 C C . SER B 1 137 ? -5.938 -26.516 -13.109 1 41.06 137 SER B C 1
ATOM 2386 O O . SER B 1 137 ? -5.945 -27.688 -13.461 1 41.06 137 SER B O 1
ATOM 2388 N N . TRP B 1 138 ? -5.23 -26 -12.117 1 42.22 138 TRP B N 1
ATOM 2389 C CA . TRP B 1 138 ? -4.414 -26.953 -11.383 1 42.22 138 TRP B CA 1
ATOM 2390 C C . TRP B 1 138 ? -5.281 -27.875 -10.531 1 42.22 138 TRP B C 1
ATOM 2392 O O . TRP B 1 138 ? -5.078 -29.094 -10.508 1 42.22 138 TRP B O 1
ATOM 2402 N N . ARG B 1 139 ? -6.184 -27.219 -9.82 1 45.19 139 ARG B N 1
ATOM 2403 C CA . ARG B 1 139 ? -7.168 -28.047 -9.133 1 45.19 139 ARG B CA 1
ATOM 2404 C C . ARG B 1 139 ? -7.953 -28.891 -10.133 1 45.19 139 ARG B C 1
ATOM 2406 O O . ARG B 1 139 ? -8.297 -30.047 -9.844 1 45.19 139 ARG B O 1
ATOM 2413 N N . ALA B 1 140 ? -8.234 -28.297 -11.32 1 45.22 140 ALA B N 1
ATOM 2414 C CA . ALA B 1 140 ? -8.891 -29.047 -12.391 1 45.22 140 ALA B CA 1
ATOM 2415 C C . ALA B 1 140 ? -7.988 -30.156 -12.922 1 45.22 140 ALA B C 1
ATOM 2417 O O . ALA B 1 140 ? -8.445 -31.266 -13.172 1 45.22 140 ALA B O 1
ATOM 2418 N N . ARG B 1 141 ? -6.738 -29.812 -12.914 1 47.03 141 ARG B N 1
ATOM 2419 C CA . ARG B 1 141 ? -5.777 -30.797 -13.391 1 47.03 141 ARG B CA 1
ATOM 2420 C C . ARG B 1 141 ? -5.5 -31.859 -12.328 1 47.03 141 ARG B C 1
ATOM 2422 O O . ARG B 1 141 ? -5.406 -33.031 -12.633 1 47.03 141 ARG B O 1
ATOM 2429 N N . ARG B 1 142 ? -5.371 -31.406 -11.102 1 48 142 ARG B N 1
ATOM 2430 C CA . ARG B 1 142 ? -5.199 -32.375 -10.023 1 48 142 ARG B CA 1
ATOM 2431 C C . ARG B 1 142 ? -6.473 -33.188 -9.805 1 48 142 ARG B C 1
ATOM 2433 O O . ARG B 1 142 ? -6.406 -34.406 -9.555 1 48 142 ARG B O 1
ATOM 2440 N N . ALA B 1 143 ? -7.551 -32.469 -9.836 1 49.16 143 ALA B N 1
ATOM 2441 C CA . ALA B 1 143 ? -8.828 -33.188 -9.812 1 49.16 143 ALA B CA 1
ATOM 2442 C C . ALA B 1 143 ? -8.953 -34.125 -11.008 1 49.16 143 ALA B C 1
ATOM 2444 O O . ALA B 1 143 ? -9.438 -35.25 -10.867 1 49.16 143 ALA B O 1
ATOM 2445 N N . ALA B 1 144 ? -8.438 -33.594 -12.141 1 49.59 144 ALA B N 1
ATOM 2446 C CA . ALA B 1 144 ? -8.422 -34.406 -13.344 1 49.59 144 ALA B CA 1
ATOM 2447 C C . ALA B 1 144 ? -7.441 -35.594 -13.195 1 49.59 144 ALA B C 1
ATOM 2449 O O . ALA B 1 144 ? -7.738 -36.719 -13.609 1 49.59 144 ALA B O 1
ATOM 2450 N N . LYS B 1 145 ? -6.34 -35.25 -12.586 1 52.09 145 LYS B N 1
ATOM 2451 C CA . LYS B 1 145 ? -5.355 -36.281 -12.336 1 52.09 145 LYS B CA 1
ATOM 2452 C C . LYS B 1 145 ? -5.863 -37.281 -11.297 1 52.09 145 LYS B C 1
ATOM 2454 O O . LYS B 1 145 ? -5.688 -38.5 -11.445 1 52.09 145 LYS B O 1
ATOM 2459 N N . SER B 1 146 ? -6.414 -36.719 -10.242 1 53.19 146 SER B N 1
ATOM 2460 C CA . SER B 1 146 ? -7.012 -37.562 -9.227 1 53.19 146 SER B CA 1
ATOM 2461 C C . SER B 1 146 ? -8.172 -38.375 -9.797 1 53.19 146 SER B C 1
ATOM 2463 O O . SER B 1 146 ? -8.32 -39.562 -9.5 1 53.19 146 SER B O 1
ATOM 2465 N N . ALA B 1 147 ? -8.969 -37.656 -10.648 1 50.78 147 ALA B N 1
ATOM 2466 C CA . ALA B 1 147 ? -10.047 -38.344 -11.359 1 50.78 147 ALA B CA 1
ATOM 2467 C C . ALA B 1 147 ? -9.492 -39.406 -12.312 1 50.78 147 ALA B C 1
ATOM 2469 O O . ALA B 1 147 ? -10.047 -40.5 -12.438 1 50.78 147 ALA B O 1
ATOM 2470 N N . ARG B 1 148 ? -8.398 -39 -12.945 1 49.91 148 ARG B N 1
ATOM 2471 C CA . ARG B 1 148 ? -7.727 -39.938 -13.836 1 49.91 148 ARG B CA 1
ATOM 2472 C C . ARG B 1 148 ? -7.156 -41.125 -13.047 1 49.91 148 ARG B C 1
ATOM 2474 O O . ARG B 1 148 ? -7.289 -42.281 -13.469 1 49.91 148 ARG B O 1
ATOM 2481 N N . LYS B 1 149 ? -6.512 -40.781 -11.93 1 61.19 149 LYS B N 1
ATOM 2482 C CA . LYS B 1 149 ? -5.992 -41.875 -11.094 1 61.19 149 LYS B CA 1
ATOM 2483 C C . LYS B 1 149 ? -7.121 -42.75 -10.57 1 61.19 149 LYS B C 1
ATOM 2485 O O . LYS B 1 149 ? -6.996 -43.969 -10.539 1 61.19 149 LYS B O 1
ATOM 2490 N N . SER B 1 150 ? -8.148 -42.031 -10.148 1 54.94 150 SER B N 1
ATOM 2491 C CA . SER B 1 150 ? -9.312 -42.781 -9.688 1 54.94 150 SER B CA 1
ATOM 2492 C C . SER B 1 150 ? -9.914 -43.625 -10.805 1 54.94 150 SER B C 1
ATOM 2494 O O . SER B 1 150 ? -10.297 -44.781 -10.578 1 54.94 150 SER B O 1
ATOM 2496 N N . THR B 1 151 ? -9.914 -43.031 -11.984 1 53.72 151 THR B N 1
ATOM 2497 C CA . THR B 1 151 ? -10.406 -43.781 -13.148 1 53.72 151 THR B CA 1
ATOM 2498 C C . THR B 1 151 ? -9.461 -44.906 -13.516 1 53.72 151 THR B C 1
ATOM 2500 O O . THR B 1 151 ? -9.898 -46 -13.883 1 53.72 151 THR B O 1
ATOM 2503 N N . GLU B 1 152 ? -8.211 -44.562 -13.359 1 56.66 152 GLU B N 1
ATOM 2504 C CA . GLU B 1 152 ? -7.207 -45.594 -13.633 1 56.66 152 GLU B CA 1
ATOM 2505 C C . GLU B 1 152 ? -7.273 -46.719 -12.602 1 56.66 152 GLU B C 1
ATOM 2507 O O . GLU B 1 152 ? -7.164 -47.906 -12.945 1 56.66 152 GLU B O 1
ATOM 2512 N N . TYR B 1 153 ? -7.375 -46.312 -11.375 1 59.44 153 TYR B N 1
ATOM 2513 C CA . TYR B 1 153 ? -7.551 -47.281 -10.312 1 59.44 153 TYR B CA 1
ATOM 2514 C C . TYR B 1 153 ? -8.852 -48.062 -10.492 1 59.44 153 TYR B C 1
ATOM 2516 O O . TYR B 1 153 ? -8.883 -49.281 -10.328 1 59.44 153 TYR B O 1
ATOM 2524 N N . ALA B 1 154 ? -9.906 -47.312 -10.922 1 55.62 154 ALA B N 1
ATOM 2525 C CA . ALA B 1 154 ? -11.188 -47.969 -11.219 1 55.62 154 ALA B CA 1
ATOM 2526 C C . ALA B 1 154 ? -11.055 -48.906 -12.406 1 55.62 154 ALA B C 1
ATOM 2528 O O . ALA B 1 154 ? -11.594 -50.031 -12.383 1 55.62 154 ALA B O 1
ATOM 2529 N N . ALA B 1 155 ? -10.242 -48.5 -13.398 1 56.16 155 ALA B N 1
ATOM 2530 C CA . ALA B 1 155 ? -10.016 -49.312 -14.578 1 56.16 155 ALA B CA 1
ATOM 2531 C C . ALA B 1 155 ? -9.18 -50.531 -14.227 1 56.16 155 ALA B C 1
ATOM 2533 O O . ALA B 1 155 ? -9.477 -51.656 -14.68 1 56.16 155 ALA B O 1
ATOM 2534 N N . LYS B 1 156 ? -8.242 -50.312 -13.391 1 64.25 156 LYS B N 1
ATOM 2535 C CA . LYS B 1 156 ? -7.41 -51.438 -12.938 1 64.25 156 LYS B CA 1
ATOM 2536 C C . LYS B 1 156 ? -8.211 -52.375 -12.062 1 64.25 156 LYS B C 1
ATOM 2538 O O . LYS B 1 156 ? -8.078 -53.594 -12.188 1 64.25 156 LYS B O 1
ATOM 2543 N N . SER B 1 157 ? -9 -51.781 -11.195 1 60.53 157 SER B N 1
ATOM 2544 C CA . SER B 1 157 ? -9.859 -52.594 -10.328 1 60.53 157 SER B CA 1
ATOM 2545 C C . SER B 1 157 ? -10.891 -53.344 -11.148 1 60.53 157 SER B C 1
ATOM 2547 O O . SER B 1 157 ? -11.141 -54.531 -10.891 1 60.53 157 SER B O 1
ATOM 2549 N N . ALA B 1 158 ? -11.453 -52.656 -12.18 1 56.69 158 ALA B N 1
ATOM 2550 C CA . ALA B 1 158 ? -12.406 -53.312 -13.086 1 56.69 158 ALA B CA 1
ATOM 2551 C C . ALA B 1 158 ? -11.734 -54.438 -13.883 1 56.69 158 ALA B C 1
ATOM 2553 O O . ALA B 1 158 ? -12.32 -55.5 -14.07 1 56.69 158 ALA B O 1
ATOM 2554 N N . ARG B 1 159 ? -10.547 -54.125 -14.289 1 60.28 159 ARG B N 1
ATOM 2555 C CA . ARG B 1 159 ? -9.789 -55.125 -15.016 1 60.28 159 ARG B CA 1
ATOM 2556 C C . ARG B 1 159 ? -9.5 -56.344 -14.125 1 60.28 159 ARG B C 1
ATOM 2558 O O . ARG B 1 159 ? -9.617 -57.5 -14.562 1 60.28 159 ARG B O 1
ATOM 2565 N N . LYS B 1 160 ? -9.156 -56.125 -12.883 1 71.31 160 LYS B N 1
ATOM 2566 C CA . LYS B 1 160 ? -8.891 -57.188 -11.945 1 71.31 160 LYS B CA 1
ATOM 2567 C C . LYS B 1 160 ? -10.156 -58 -11.656 1 71.31 160 LYS B C 1
ATOM 2569 O O . LYS B 1 160 ? -10.117 -59.219 -11.57 1 71.31 160 LYS B O 1
ATOM 2574 N N . SER B 1 161 ? -11.211 -57.281 -11.5 1 61.69 161 SER B N 1
ATOM 2575 C CA . SER B 1 161 ? -12.5 -57.906 -11.25 1 61.69 161 SER B CA 1
ATOM 2576 C C . SER B 1 161 ? -12.922 -58.781 -12.438 1 61.69 161 SER B C 1
ATOM 2578 O O . SER B 1 161 ? -13.438 -59.875 -12.266 1 61.69 161 SER B O 1
ATOM 2580 N N . THR B 1 162 ? -12.641 -58.344 -13.602 1 60.12 162 THR B N 1
ATOM 2581 C CA . THR B 1 162 ? -12.969 -59.062 -14.812 1 60.12 162 THR B CA 1
ATOM 2582 C C . THR B 1 162 ? -12.086 -60.312 -14.945 1 60.12 162 THR B C 1
ATOM 2584 O O . THR B 1 162 ? -12.555 -61.375 -15.336 1 60.12 162 THR B O 1
ATOM 2587 N N . GLU B 1 163 ? -10.898 -60.125 -14.602 1 64.69 163 GLU B N 1
ATOM 2588 C CA . GLU B 1 163 ? -9.977 -61.25 -14.656 1 64.69 163 GLU B CA 1
ATOM 2589 C C . GLU B 1 163 ? -10.352 -62.344 -13.633 1 64.69 163 GLU B C 1
ATOM 2591 O O . GLU B 1 163 ? -10.297 -63.531 -13.93 1 64.69 163 GLU B O 1
ATOM 2596 N N . HIS B 1 164 ? -10.711 -61.906 -12.5 1 64.81 164 HIS B N 1
ATOM 2597 C CA . HIS B 1 164 ? -11.141 -62.844 -11.461 1 64.81 164 HIS B CA 1
ATOM 2598 C C . HIS B 1 164 ? -12.422 -63.562 -11.859 1 64.81 164 HIS B C 1
ATOM 2600 O O . HIS B 1 164 ? -12.555 -64.75 -11.641 1 64.81 164 HIS B O 1
ATOM 2606 N N . ALA B 1 165 ? -13.328 -62.906 -12.453 1 57.5 165 ALA B N 1
ATOM 2607 C CA . ALA B 1 165 ? -14.57 -63.5 -12.938 1 57.5 165 ALA B CA 1
ATOM 2608 C C . ALA B 1 165 ? -14.305 -64.5 -14.047 1 57.5 165 ALA B C 1
ATOM 2610 O O . ALA B 1 165 ? -14.914 -65.562 -14.078 1 57.5 165 ALA B O 1
ATOM 2611 N N . ALA B 1 166 ? -13.359 -64.25 -14.867 1 58.72 166 ALA B N 1
ATOM 2612 C CA . ALA B 1 166 ? -13 -65.125 -15.945 1 58.72 166 ALA B CA 1
ATOM 2613 C C . ALA B 1 166 ? -12.359 -66.438 -15.398 1 58.72 166 ALA B C 1
ATOM 2615 O O . ALA B 1 166 ? -12.672 -67.5 -15.852 1 58.72 166 ALA B O 1
ATOM 2616 N N . LYS B 1 167 ? -11.594 -66.25 -14.438 1 71.12 167 LYS B N 1
ATOM 2617 C CA . LYS B 1 167 ? -10.977 -67.375 -13.805 1 71.12 167 LYS B CA 1
ATOM 2618 C C . LYS B 1 167 ? -12.016 -68.25 -13.094 1 71.12 167 LYS B C 1
ATOM 2620 O O . LYS B 1 167 ? -11.961 -69.5 -13.164 1 71.12 167 LYS B O 1
ATOM 2625 N N . SER B 1 168 ? -12.875 -67.562 -12.469 1 63.38 168 SER B N 1
ATOM 2626 C CA . SER B 1 168 ? -13.938 -68.312 -11.766 1 63.38 168 SER B CA 1
ATOM 2627 C C . SER B 1 168 ? -14.844 -69 -12.75 1 63.38 168 SER B C 1
ATOM 2629 O O . SER B 1 168 ? -15.219 -70.188 -12.516 1 63.38 168 SER B O 1
ATOM 2631 N N . ALA B 1 169 ? -15.148 -68.438 -13.836 1 58.09 169 ALA B N 1
ATOM 2632 C CA . ALA B 1 169 ? -15.969 -69.062 -14.875 1 58.09 169 ALA B CA 1
ATOM 2633 C C . ALA B 1 169 ? -15.258 -70.25 -15.469 1 58.09 169 ALA B C 1
ATOM 2635 O O . ALA B 1 169 ? -15.875 -71.312 -15.711 1 58.09 169 ALA B O 1
ATOM 2636 N N . ARG B 1 170 ? -14.047 -70.062 -15.664 1 62.97 170 ARG B N 1
ATOM 2637 C CA . ARG B 1 170 ? -13.258 -71.188 -16.188 1 62.97 170 ARG B CA 1
ATOM 2638 C C . ARG B 1 170 ? -13.242 -72.375 -15.219 1 62.97 170 ARG B C 1
ATOM 2640 O O . ARG B 1 170 ? -13.383 -73.562 -15.625 1 62.97 170 ARG B O 1
ATOM 2647 N N . LYS B 1 171 ? -13.148 -72.062 -13.992 1 70.31 171 LYS B N 1
ATOM 2648 C CA . LYS B 1 171 ? -13.141 -73.125 -12.984 1 70.31 171 LYS B CA 1
ATOM 2649 C C . LYS B 1 171 ? -14.5 -73.812 -12.906 1 70.31 171 LYS B C 1
ATOM 2651 O O . LYS B 1 171 ? -14.57 -75.062 -12.766 1 70.31 171 LYS B O 1
ATOM 2656 N N . SER B 1 172 ? -15.508 -73.125 -12.984 1 62.84 172 SER B N 1
ATOM 2657 C CA . SER B 1 172 ? -16.844 -73.688 -12.945 1 62.84 172 SER B CA 1
ATOM 2658 C C . SER B 1 172 ? -17.109 -74.562 -14.148 1 62.84 172 SER B C 1
ATOM 2660 O O . SER B 1 172 ? -17.734 -75.625 -14.023 1 62.84 172 SER B O 1
ATOM 2662 N N . THR B 1 173 ? -16.609 -74.188 -15.234 1 59.78 173 THR B N 1
ATOM 2663 C CA . THR B 1 173 ? -16.766 -74.938 -16.438 1 59.78 173 THR B CA 1
ATOM 2664 C C . THR B 1 173 ? -15.977 -76.25 -16.344 1 59.78 173 THR B C 1
ATOM 2666 O O . THR B 1 173 ? -16.453 -77.312 -16.75 1 59.78 173 THR B O 1
ATOM 2669 N N . GLU B 1 174 ? -14.875 -76.125 -15.82 1 65.12 174 GLU B N 1
ATOM 2670 C CA . GLU B 1 174 ? -14.055 -77.312 -15.641 1 65.12 174 GLU B CA 1
ATOM 2671 C C . GLU B 1 174 ? -14.703 -78.312 -14.664 1 65.12 174 GLU B C 1
ATOM 2673 O O . GLU B 1 174 ? -14.68 -79.5 -14.883 1 65.12 174 GLU B O 1
ATOM 2678 N N . HIS B 1 175 ? -15.273 -77.75 -13.695 1 66.75 175 HIS B N 1
ATOM 2679 C CA . HIS B 1 175 ? -15.953 -78.625 -12.719 1 66.75 175 HIS B CA 1
ATOM 2680 C C . HIS B 1 175 ? -17.188 -79.25 -13.32 1 66.75 175 HIS B C 1
ATOM 2682 O O . HIS B 1 175 ? -17.453 -80.438 -13.078 1 66.75 175 HIS B O 1
ATOM 2688 N N . ALA B 1 176 ? -17.906 -78.625 -14.086 1 60.16 176 ALA B N 1
ATOM 2689 C CA . ALA B 1 176 ? -19.078 -79.125 -14.766 1 60.16 176 ALA B CA 1
ATOM 2690 C C . ALA B 1 176 ? -18.688 -80.25 -15.758 1 60.16 176 ALA B C 1
ATOM 2692 O O . ALA B 1 176 ? -19.359 -81.25 -15.852 1 60.16 176 ALA B O 1
ATOM 2693 N N . ALA B 1 177 ? -17.641 -80 -16.359 1 60.41 177 ALA B N 1
ATOM 2694 C CA . ALA B 1 177 ? -17.141 -81 -17.312 1 60.41 177 ALA B CA 1
ATOM 2695 C C . ALA B 1 177 ? -16.719 -82.312 -16.594 1 60.41 177 ALA B C 1
ATOM 2697 O O . ALA B 1 177 ? -17 -83.375 -17.062 1 60.41 177 ALA B O 1
ATOM 2698 N N . LYS B 1 178 ? -16.203 -82.125 -15.516 1 66.12 178 LYS B N 1
ATOM 2699 C CA . LYS B 1 178 ? -15.812 -83.25 -14.719 1 66.12 178 LYS B CA 1
ATOM 2700 C C . LYS B 1 178 ? -17.047 -84 -14.227 1 66.12 178 LYS B C 1
ATOM 2702 O O . LYS B 1 178 ? -17.062 -85.25 -14.25 1 66.12 178 LYS B O 1
ATOM 2707 N N . LEU B 1 179 ? -18 -83.312 -13.828 1 60.25 179 LEU B N 1
ATOM 2708 C CA . LEU B 1 179 ? -19.219 -84 -13.344 1 60.25 179 LEU B CA 1
ATOM 2709 C C . LEU B 1 179 ? -19.938 -84.688 -14.477 1 60.25 179 LEU B C 1
ATOM 2711 O O . LEU B 1 179 ? -20.469 -85.812 -14.281 1 60.25 179 LEU B O 1
ATOM 2715 N N . ALA B 1 180 ? -19.953 -84.125 -15.617 1 56.19 180 ALA B N 1
ATOM 2716 C CA . ALA B 1 180 ? -20.594 -84.75 -16.781 1 56.19 180 ALA B CA 1
ATOM 2717 C C . ALA B 1 180 ? -19.859 -86 -17.219 1 56.19 180 ALA B C 1
ATOM 2719 O O . ALA B 1 180 ? -20.5 -87 -17.594 1 56.19 180 ALA B O 1
ATOM 2720 N N . ARG B 1 181 ? -18.641 -85.875 -17.094 1 60.88 181 ARG B N 1
ATOM 2721 C CA . ARG B 1 181 ? -17.859 -87.062 -17.438 1 60.88 181 ARG B CA 1
ATOM 2722 C C . ARG B 1 181 ? -18.125 -88.25 -16.453 1 60.88 181 ARG B C 1
ATOM 2724 O O . ARG B 1 181 ? -18.094 -89.375 -16.828 1 60.88 181 ARG B O 1
ATOM 2731 N N . GLU B 1 182 ? -18.438 -87.812 -15.281 1 60.06 182 GLU B N 1
ATOM 2732 C CA . GLU B 1 182 ? -18.672 -88.875 -14.289 1 60.06 182 GLU B CA 1
ATOM 2733 C C . GLU B 1 182 ? -20.062 -89.438 -14.445 1 60.06 182 GLU B C 1
ATOM 2735 O O . GLU B 1 182 ? -20.266 -90.625 -14.172 1 60.06 182 GLU B O 1
ATOM 2740 N N . LYS B 1 183 ? -21.062 -88.688 -14.883 1 52.69 183 LYS B N 1
ATOM 2741 C CA . LYS B 1 183 ? -22.406 -89.25 -15.039 1 52.69 183 LYS B CA 1
ATOM 2742 C C . LYS B 1 183 ? -22.547 -89.938 -16.375 1 52.69 183 LYS B C 1
ATOM 2744 O O . LYS B 1 183 ? -23.609 -90.5 -16.688 1 52.69 183 LYS B O 1
ATOM 2749 N N . LEU B 1 184 ? -21.688 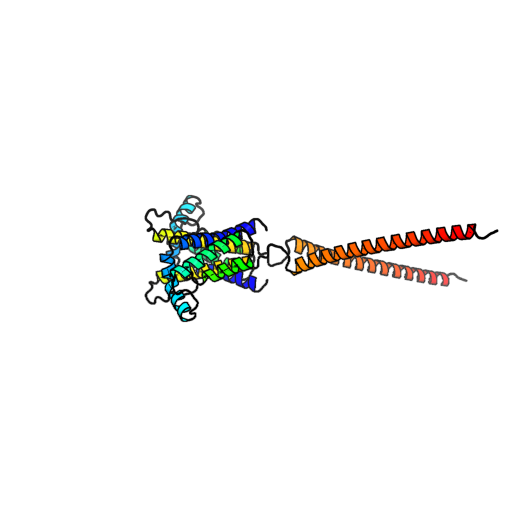-89.625 -17.328 1 51 184 LEU B N 1
ATOM 2750 C CA . LEU B 1 184 ? -21.812 -90.438 -18.516 1 51 184 LEU B CA 1
ATOM 2751 C C . LEU B 1 184 ? -21.562 -91.938 -18.188 1 51 184 LEU B C 1
ATOM 2753 O O . LEU B 1 184 ? -20.609 -92.25 -17.469 1 51 184 LEU B O 1
ATOM 2757 N N . PRO B 1 185 ? -22.594 -92.562 -18.078 1 51.16 185 PRO B N 1
ATOM 2758 C CA . PRO B 1 185 ? -22.406 -94 -17.875 1 51.16 185 PRO B CA 1
ATOM 2759 C C . PRO B 1 185 ? -21.234 -94.562 -18.672 1 51.16 185 PRO B C 1
ATOM 2761 O O . PRO B 1 185 ? -20.953 -94.125 -19.781 1 51.16 185 PRO B O 1
ATOM 2764 N N . VAL B 1 186 ? -20.391 -95.125 -18.062 1 42.09 186 VAL B N 1
ATOM 2765 C CA . VAL B 1 186 ? -19.656 -96.062 -18.906 1 42.09 186 VAL B CA 1
ATOM 2766 C C . VAL B 1 186 ? -20.641 -97 -19.609 1 42.09 186 VAL B C 1
ATOM 2768 O O . VAL B 1 186 ? -21.625 -97.438 -19 1 42.09 186 VAL B O 1
#